Protein AF-0000000066154789 (afdb_homodimer)

pLDDT: mean 95.96, std 4.17, range [77.75, 98.94]

Solvent-accessible surface area (backbone atoms only — not comparable to full-atom values): 15748 Å² total; per-residue (Å²): 114,35,39,38,36,40,31,40,37,79,74,81,53,63,32,53,49,48,43,36,49,57,41,49,60,59,42,52,75,80,38,55,62,51,75,46,73,36,77,63,67,79,73,81,81,42,71,73,43,45,54,51,38,30,49,56,44,27,51,55,52,56,69,72,54,61,90,63,41,45,29,40,29,57,34,74,87,27,51,70,36,31,43,68,53,46,28,50,51,54,53,49,49,62,69,70,72,39,62,28,42,34,37,37,38,29,40,93,87,43,68,25,69,68,50,60,65,69,24,77,41,50,31,10,69,22,65,36,80,66,59,46,63,58,45,54,35,51,50,43,49,47,54,47,61,43,73,93,114,35,40,37,35,41,31,40,38,80,73,81,54,63,31,52,49,47,44,36,49,56,40,48,60,58,43,52,75,79,38,55,63,51,75,45,72,36,78,61,67,79,74,80,81,42,70,73,42,45,54,49,35,30,47,56,44,27,51,57,52,56,72,70,54,60,91,62,42,46,30,39,29,56,34,72,87,28,51,72,36,30,44,66,54,46,31,51,51,52,53,50,51,59,70,70,72,39,62,28,43,32,38,36,40,30,40,94,89,43,67,23,69,69,48,58,66,68,24,76,42,51,30,11,69,21,65,36,81,67,59,46,64,57,44,54,36,51,49,43,50,46,52,48,62,45,72,93

Organism: Caldanaerobacter subterraneus subsp. tengcongensis (strain DSM 15242 / JCM 11007 / NBRC 100824 / MB4) (NCBI:txid273068)

Radius of gyration: 19.95 Å; Cα contacts (8 Å, |Δi|>4): 530; chains: 2; bounding box: 52×53×38 Å

Foldseek 3Di:
DAEEEEAEDDQDDVVLVVLLCVLCVVVVVPHNYDYDYFYQDDQPPDPVSLLVRQVVSQVSSVVPDDPLEQEEEAFLPFAEDDLQRVLVVVVVRVVPPGPYYYYYQYAPSTHHPVSCVSHPGYYYPDNDDDHSSNVSSVVSVSCRVSHD/DAEEEEAEDDQDDVVLVVLLCVLCVVVVVPHNYDYHYFYQDDQPPDPVSLLVRQVVSQVSSVVPDDPLEQEEEAFLPFAEDDLQRVLVVVVVRVVPPGPYYYYYFYAPSTHHPVSCVSHPGYYYPDNDDDHSSNVSSVVSVSCRVSHD

Structure (mmCIF, N/CA/C/O backbone):
data_AF-0000000066154789-model_v1
#
loop_
_entity.id
_entity.type
_entity.pdbx_description
1 polymer 'Ribosomal RNA large subunit methyltransferase H 2'
#
loop_
_atom_site.group_PDB
_atom_site.id
_atom_site.type_symbol
_atom_site.label_atom_id
_atom_site.label_alt_id
_atom_site.label_comp_id
_atom_site.label_asym_id
_atom_site.label_entity_id
_atom_site.label_seq_id
_atom_site.pdbx_PDB_ins_code
_atom_site.Cartn_x
_atom_site.Cartn_y
_atom_site.Cartn_z
_atom_site.occupancy
_atom_site.B_iso_or_equiv
_atom_site.auth_seq_id
_atom_site.auth_comp_id
_atom_site.auth_asym_id
_atom_site.auth_atom_id
_atom_site.pdbx_PDB_model_num
ATOM 1 N N . MET A 1 1 ? -12.758 -22.438 -6.375 1 81.94 1 MET A N 1
ATOM 2 C CA . MET A 1 1 ? -11.641 -21.828 -7.094 1 81.94 1 MET A CA 1
ATOM 3 C C . MET A 1 1 ? -10.43 -21.672 -6.18 1 81.94 1 MET A C 1
ATOM 5 O O . MET A 1 1 ? -10.578 -21.359 -4.996 1 81.94 1 MET A O 1
ATOM 9 N N . LYS A 1 2 ? -9.203 -22.016 -6.699 1 94.5 2 LYS A N 1
ATOM 10 C CA . LYS A 1 2 ? -7.977 -21.922 -5.914 1 94.5 2 LYS A CA 1
ATOM 11 C C . LYS A 1 2 ? -7.227 -20.625 -6.207 1 94.5 2 LYS A C 1
ATOM 13 O O . LYS A 1 2 ? -7.172 -20.172 -7.355 1 94.5 2 LYS A O 1
ATOM 18 N N . ILE A 1 3 ? -6.668 -20.031 -5.133 1 97 3 ILE A N 1
ATOM 19 C CA . ILE A 1 3 ? -5.84 -18.844 -5.277 1 97 3 ILE A CA 1
ATOM 20 C C . ILE A 1 3 ? -4.402 -19.156 -4.871 1 97 3 ILE A C 1
ATOM 22 O O . ILE A 1 3 ? -4.16 -19.688 -3.783 1 97 3 ILE A O 1
ATOM 26 N N . GLN A 1 4 ? -3.52 -18.906 -5.73 1 98.44 4 GLN A N 1
ATOM 27 C CA . GLN A 1 4 ? -2.102 -19.094 -5.441 1 98.44 4 GLN A CA 1
ATOM 28 C C . GLN A 1 4 ? -1.337 -17.781 -5.613 1 98.44 4 GLN A C 1
ATOM 30 O O . GLN A 1 4 ? -1.531 -17.062 -6.598 1 98.44 4 GLN A O 1
ATOM 35 N N . ILE A 1 5 ? -0.526 -17.484 -4.613 1 98.81 5 ILE A N 1
ATOM 36 C CA . ILE A 1 5 ? 0.373 -16.344 -4.695 1 98.81 5 ILE A CA 1
ATOM 37 C C . ILE A 1 5 ? 1.818 -16.828 -4.785 1 98.81 5 ILE A C 1
ATOM 39 O O . ILE A 1 5 ? 2.336 -17.438 -3.84 1 98.81 5 ILE A O 1
ATOM 43 N N . ILE A 1 6 ? 2.393 -16.625 -5.91 1 98.94 6 ILE A N 1
ATOM 44 C CA . ILE A 1 6 ? 3.809 -16.906 -6.098 1 98.94 6 ILE A CA 1
ATOM 45 C C . ILE A 1 6 ? 4.629 -15.641 -5.875 1 98.94 6 ILE A C 1
ATOM 47 O O . ILE A 1 6 ? 4.516 -14.68 -6.637 1 98.94 6 ILE A O 1
ATOM 51 N N . ALA A 1 7 ? 5.477 -15.617 -4.871 1 98.88 7 ALA A N 1
ATOM 52 C CA . ALA A 1 7 ? 6.176 -14.398 -4.473 1 98.88 7 ALA A CA 1
ATOM 53 C C . ALA A 1 7 ? 7.668 -14.664 -4.281 1 98.88 7 ALA A C 1
ATOM 55 O O . ALA A 1 7 ? 8.055 -15.625 -3.613 1 98.88 7 ALA A O 1
ATOM 56 N N . VAL A 1 8 ? 8.477 -13.805 -4.832 1 98.69 8 VAL A N 1
ATOM 57 C CA . VAL A 1 8 ? 9.922 -13.953 -4.715 1 98.69 8 VAL A CA 1
ATOM 58 C C . VAL A 1 8 ? 10.391 -13.43 -3.357 1 98.69 8 VAL A C 1
ATOM 60 O O . VAL A 1 8 ? 10.062 -12.305 -2.973 1 98.69 8 VAL A O 1
ATOM 63 N N . GLY A 1 9 ? 11.141 -14.32 -2.65 1 97.62 9 GLY A N 1
ATOM 64 C CA . GLY A 1 9 ? 11.789 -13.906 -1.415 1 97.62 9 GLY A CA 1
ATOM 65 C C . GLY A 1 9 ? 11.008 -14.297 -0.173 1 97.62 9 GLY A C 1
ATOM 66 O O . GLY A 1 9 ? 9.805 -14.562 -0.245 1 97.62 9 GLY A O 1
ATOM 67 N N . THR A 1 10 ? 11.656 -14.297 0.942 1 96.62 10 THR A N 1
ATOM 68 C CA . THR A 1 10 ? 11.016 -14.523 2.232 1 96.62 10 THR A CA 1
ATOM 69 C C . THR A 1 10 ? 10.742 -13.203 2.947 1 96.62 10 THR A C 1
ATOM 71 O O . THR A 1 10 ? 11.398 -12.203 2.676 1 96.62 10 THR A O 1
ATOM 74 N N . ILE A 1 11 ? 9.773 -13.125 3.764 1 98 11 ILE A N 1
ATOM 75 C CA . ILE A 1 11 ? 9.43 -11.922 4.516 1 98 11 ILE A CA 1
ATOM 76 C C . ILE A 1 11 ? 10.406 -11.75 5.676 1 98 11 ILE A C 1
ATOM 78 O O . ILE A 1 11 ? 10.555 -12.641 6.512 1 98 11 ILE A O 1
ATOM 82 N N . LYS A 1 12 ? 11.031 -10.688 5.738 1 96.5 12 LYS A N 1
ATOM 83 C CA . LYS A 1 12 ? 12.07 -10.453 6.738 1 96.5 12 LYS A CA 1
ATOM 84 C C . LYS A 1 12 ? 11.5 -9.742 7.961 1 96.5 12 LYS A C 1
ATOM 86 O O . LYS A 1 12 ? 11.844 -10.078 9.102 1 96.5 12 LYS A O 1
ATOM 91 N N . GLU A 1 13 ? 10.617 -8.797 7.758 1 97.06 13 GLU A N 1
ATOM 92 C CA . GLU A 1 13 ? 10.109 -7.98 8.859 1 97.06 13 GLU A CA 1
ATOM 93 C C . GLU A 1 13 ? 8.914 -8.648 9.531 1 97.06 13 GLU A C 1
ATOM 95 O O . GLU A 1 13 ? 7.977 -9.078 8.852 1 97.06 13 GLU A O 1
ATOM 100 N N . ASN A 1 14 ? 8.906 -8.641 10.789 1 98 14 ASN A N 1
ATOM 101 C CA . ASN A 1 14 ? 7.863 -9.32 11.547 1 98 14 ASN A CA 1
ATOM 102 C C . ASN A 1 14 ? 6.5 -8.672 11.328 1 98 14 ASN A C 1
ATOM 104 O O . ASN A 1 14 ? 5.48 -9.359 11.289 1 98 14 ASN A O 1
ATOM 108 N N . TYR A 1 15 ? 6.48 -7.383 11.242 1 98.44 15 TYR A N 1
ATOM 109 C CA . TYR A 1 15 ? 5.184 -6.727 11.109 1 98.44 15 TYR A CA 1
ATOM 110 C C . TYR A 1 15 ? 4.508 -7.105 9.797 1 98.44 15 TYR A C 1
ATOM 112 O O . TYR A 1 15 ? 3.281 -7.203 9.734 1 98.44 15 TYR A O 1
ATOM 120 N N . ILE A 1 16 ? 5.336 -7.324 8.766 1 98.62 16 ILE A N 1
ATOM 121 C CA . ILE A 1 16 ? 4.766 -7.75 7.496 1 98.62 16 ILE A CA 1
ATOM 122 C C . ILE A 1 16 ? 4.273 -9.188 7.605 1 98.62 16 ILE A C 1
ATOM 124 O O . ILE A 1 16 ? 3.174 -9.516 7.148 1 98.62 16 ILE A O 1
ATOM 128 N N . LYS A 1 17 ? 5.09 -10.062 8.211 1 98.56 17 LYS A N 1
ATOM 129 C CA . LYS A 1 17 ? 4.684 -11.445 8.445 1 98.56 17 LYS A CA 1
ATOM 130 C C . LYS A 1 17 ? 3.348 -11.516 9.18 1 98.56 17 LYS A C 1
ATOM 132 O O . LYS A 1 17 ? 2.459 -12.273 8.789 1 98.56 17 LYS A O 1
ATOM 137 N N . ASP A 1 18 ? 3.248 -10.711 10.211 1 98.62 18 ASP A N 1
ATOM 138 C CA . ASP A 1 18 ? 2.035 -10.68 11.023 1 98.62 18 ASP A CA 1
ATOM 139 C C . ASP A 1 18 ? 0.838 -10.203 10.203 1 98.62 18 ASP A C 1
ATOM 141 O O . ASP A 1 18 ? -0.264 -10.742 10.336 1 98.62 18 ASP A O 1
ATOM 145 N N . GLY A 1 19 ? 1.035 -9.148 9.391 1 98.62 19 GLY A N 1
ATOM 146 C CA . GLY A 1 19 ? -0.033 -8.656 8.531 1 98.62 19 GLY A CA 1
ATOM 147 C C . GLY A 1 19 ? -0.482 -9.68 7.5 1 98.62 19 GLY A C 1
ATOM 148 O O . GLY A 1 19 ? -1.681 -9.844 7.262 1 98.62 19 GLY A O 1
ATOM 149 N N . ILE A 1 20 ? 0.491 -10.352 6.914 1 98.75 20 ILE A N 1
ATOM 150 C CA . ILE A 1 20 ? 0.197 -11.406 5.949 1 98.75 20 ILE A CA 1
ATOM 151 C C . ILE A 1 20 ? -0.614 -12.508 6.625 1 98.75 20 ILE A C 1
ATOM 153 O O . ILE A 1 20 ? -1.642 -12.938 6.102 1 98.75 20 ILE A O 1
ATOM 157 N N . LYS A 1 21 ? -0.149 -12.969 7.758 1 98.5 21 LYS A N 1
ATOM 158 C CA . LYS A 1 21 ? -0.851 -14 8.516 1 98.5 21 LYS A CA 1
ATOM 159 C C . LYS A 1 21 ? -2.275 -13.57 8.844 1 98.5 21 LYS A C 1
ATOM 161 O O . LYS A 1 21 ? -3.209 -14.367 8.766 1 98.5 21 LYS A O 1
ATOM 166 N N . PHE A 1 22 ? -2.463 -12.305 9.266 1 98.19 22 PHE A N 1
ATOM 167 C CA . PHE A 1 22 ? -3.756 -11.727 9.609 1 98.19 22 PHE A CA 1
ATOM 168 C C . PHE A 1 22 ? -4.758 -11.93 8.477 1 98.19 22 PHE A C 1
ATOM 170 O O . PHE A 1 22 ? -5.844 -12.477 8.695 1 98.19 22 PHE A O 1
ATOM 177 N N . TYR A 1 23 ? -4.43 -11.555 7.262 1 98.06 23 TYR A N 1
ATOM 178 C CA . TYR A 1 23 ? -5.352 -11.641 6.137 1 98.06 23 TYR A CA 1
ATOM 179 C C . TYR A 1 23 ? -5.449 -13.07 5.617 1 98.06 23 TYR A C 1
ATOM 181 O O . TYR A 1 23 ? -6.523 -13.516 5.203 1 98.06 23 TYR A O 1
ATOM 189 N N . LEU A 1 24 ? -4.297 -13.766 5.586 1 97.94 24 LEU A N 1
ATOM 190 C CA . LEU A 1 24 ? -4.293 -15.141 5.102 1 97.94 24 LEU A CA 1
ATOM 191 C C . LEU A 1 24 ? -5.219 -16.016 5.941 1 97.94 24 LEU A C 1
ATOM 193 O O . LEU A 1 24 ? -5.965 -16.828 5.398 1 97.94 24 LEU A O 1
ATOM 197 N N . ASP A 1 25 ? -5.191 -15.836 7.305 1 97.62 25 ASP A N 1
ATOM 198 C CA . ASP A 1 25 ? -6.047 -16.609 8.203 1 97.62 25 ASP A CA 1
ATOM 199 C C . ASP A 1 25 ? -7.523 -16.344 7.902 1 97.62 25 ASP A C 1
ATOM 201 O O . ASP A 1 25 ? -8.344 -17.266 7.977 1 97.62 25 ASP A O 1
ATOM 205 N N . LYS A 1 26 ? -7.887 -15.141 7.57 1 96.5 26 LYS A N 1
ATOM 206 C CA . LYS A 1 26 ? -9.266 -14.797 7.23 1 96.5 26 LYS A CA 1
ATOM 207 C C . LYS A 1 26 ? -9.656 -15.367 5.871 1 96.5 26 LYS A C 1
ATOM 209 O O . LYS A 1 26 ? -10.75 -15.914 5.715 1 96.5 26 LYS A O 1
ATOM 214 N N . LEU A 1 27 ? -8.766 -15.258 4.93 1 97.38 27 LEU A N 1
ATOM 215 C CA . LEU A 1 27 ? -9.039 -15.68 3.561 1 97.38 27 LEU A CA 1
ATOM 216 C C . LEU A 1 27 ? -9.148 -17.203 3.471 1 97.38 27 LEU A C 1
ATOM 218 O O . LEU A 1 27 ? 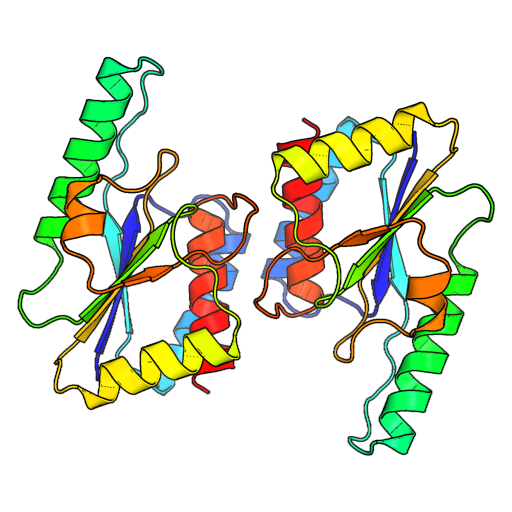-9.945 -17.719 2.688 1 97.38 27 LEU A O 1
ATOM 222 N N . LYS A 1 28 ? -8.367 -17.938 4.285 1 97.06 28 LYS A N 1
ATOM 223 C CA . LYS A 1 28 ? -8.344 -19.391 4.262 1 97.06 28 LYS A CA 1
ATOM 224 C C . LYS A 1 28 ? -9.672 -19.969 4.742 1 97.06 28 LYS A C 1
ATOM 226 O O . LYS A 1 28 ? -9.977 -21.141 4.484 1 97.06 28 LYS A O 1
ATOM 231 N N . LYS A 1 29 ? -10.469 -19.141 5.457 1 95.88 29 LYS A N 1
ATOM 232 C CA . LYS A 1 29 ? -11.789 -19.578 5.914 1 95.88 29 LYS A CA 1
ATOM 233 C C . LYS A 1 29 ? -12.781 -19.625 4.762 1 95.88 29 LYS A C 1
ATOM 235 O O . LYS A 1 29 ? -13.828 -20.281 4.855 1 95.88 29 LYS A O 1
ATOM 240 N N . ILE A 1 30 ? -12.492 -18.953 3.68 1 93.5 30 ILE A N 1
ATOM 241 C CA . ILE A 1 30 ? -13.461 -18.766 2.604 1 93.5 30 ILE A CA 1
ATOM 242 C C . ILE A 1 30 ? -12.914 -19.359 1.308 1 93.5 30 ILE A C 1
ATOM 244 O O . ILE A 1 30 ? -13.648 -19.984 0.546 1 93.5 30 ILE A O 1
ATOM 248 N N . TYR A 1 31 ? -11.578 -19.188 1.149 1 93.31 31 TYR A N 1
ATOM 249 C CA . TYR A 1 31 ? -10.977 -19.594 -0.114 1 93.31 31 TYR A CA 1
ATOM 250 C C . TYR A 1 31 ? -9.883 -20.625 0.112 1 93.31 31 TYR A C 1
ATOM 252 O O . TYR A 1 31 ? -9.281 -20.688 1.19 1 93.31 31 TYR A O 1
ATOM 260 N N . ASP A 1 32 ? -9.711 -21.5 -0.932 1 96.69 32 ASP A N 1
ATOM 261 C CA . ASP A 1 32 ? -8.484 -22.281 -1.024 1 96.69 32 ASP A CA 1
ATOM 262 C C . ASP A 1 32 ? -7.324 -21.422 -1.523 1 96.69 32 ASP A C 1
ATOM 264 O O . ASP A 1 32 ? -7.199 -21.188 -2.725 1 96.69 32 ASP A O 1
ATOM 268 N N . ILE A 1 33 ? -6.48 -20.922 -0.517 1 97.69 33 ILE A N 1
ATOM 269 C CA . ILE A 1 33 ? -5.445 -19.953 -0.873 1 97.69 33 ILE A CA 1
ATOM 270 C C . ILE A 1 33 ? -4.105 -20.391 -0.287 1 97.69 33 ILE A C 1
ATOM 272 O O . ILE A 1 33 ? -4.043 -20.859 0.853 1 97.69 33 ILE A O 1
ATOM 276 N N . GLU A 1 34 ? -3.037 -20.234 -1.057 1 98 34 GLU A N 1
ATOM 277 C CA . GLU A 1 34 ? -1.693 -20.562 -0.593 1 98 34 GLU A CA 1
ATOM 278 C C . GLU A 1 34 ? -0.667 -19.562 -1.121 1 98 34 GLU A C 1
ATOM 280 O O . GLU A 1 34 ? -0.876 -18.953 -2.166 1 98 34 GLU A O 1
ATOM 285 N N . ILE A 1 35 ? 0.396 -19.453 -0.389 1 98.62 35 ILE A N 1
ATOM 286 C CA . ILE A 1 35 ? 1.544 -18.656 -0.817 1 98.62 35 ILE A CA 1
ATOM 287 C C . ILE A 1 35 ? 2.729 -19.578 -1.1 1 98.62 35 ILE A C 1
ATOM 289 O O . ILE A 1 35 ? 3.084 -20.422 -0.267 1 98.62 35 ILE A O 1
ATOM 293 N N . VAL A 1 36 ? 3.256 -19.453 -2.258 1 98.56 36 VAL A N 1
ATOM 294 C CA . VAL A 1 36 ? 4.469 -20.172 -2.646 1 98.56 36 VAL A CA 1
ATOM 295 C C . VAL A 1 36 ? 5.641 -19.188 -2.723 1 98.56 36 VAL A C 1
ATOM 297 O O . VAL A 1 36 ? 5.656 -18.297 -3.566 1 98.56 36 VAL A O 1
ATOM 300 N N . GLU A 1 37 ? 6.613 -19.406 -1.907 1 98.56 37 GLU A N 1
ATOM 301 C CA . GLU A 1 37 ? 7.789 -18.531 -1.896 1 98.56 37 GLU A CA 1
ATOM 302 C C . GLU A 1 37 ? 8.859 -19.031 -2.855 1 98.56 37 GLU A C 1
ATOM 304 O O . GLU A 1 37 ? 9.156 -20.234 -2.887 1 98.56 37 GLU A O 1
ATOM 309 N N . ILE A 1 38 ? 9.391 -18.125 -3.627 1 98.5 38 ILE A N 1
ATOM 310 C CA . ILE A 1 38 ? 10.484 -18.375 -4.559 1 98.5 38 ILE A CA 1
ATOM 311 C C . ILE A 1 38 ? 11.789 -17.859 -3.973 1 98.5 38 ILE A C 1
ATOM 313 O O . ILE A 1 38 ? 11.844 -16.734 -3.451 1 98.5 38 ILE A O 1
ATOM 317 N N . LYS A 1 39 ? 12.812 -18.656 -4.055 1 97.62 39 LYS A N 1
ATOM 318 C CA . LYS A 1 39 ? 14.125 -18.219 -3.576 1 97.62 39 LYS A CA 1
ATOM 319 C C . LYS A 1 39 ? 14.586 -16.969 -4.309 1 97.62 39 LYS A C 1
ATOM 321 O O . LYS A 1 39 ? 14.602 -16.922 -5.539 1 97.62 39 LYS A O 1
ATOM 326 N N . GLU A 1 40 ? 14.883 -16 -3.574 1 97.19 40 GLU A N 1
ATOM 327 C CA . GLU A 1 40 ? 15.414 -14.766 -4.141 1 97.19 40 GLU A CA 1
ATOM 328 C C . GLU A 1 40 ? 16.906 -14.891 -4.461 1 97.19 40 GLU A C 1
ATOM 330 O O . GLU A 1 40 ? 17.656 -15.484 -3.688 1 97.19 40 GLU A O 1
ATOM 335 N N . GLU A 1 41 ? 17.281 -14.336 -5.555 1 95.69 41 GLU A N 1
ATOM 336 C CA . GLU A 1 41 ? 18.688 -14.312 -5.941 1 95.69 41 GLU A CA 1
ATOM 337 C C . GLU A 1 41 ? 19.375 -13.039 -5.453 1 95.69 41 GLU A C 1
ATOM 339 O O . GLU A 1 41 ? 18.75 -11.977 -5.387 1 95.69 41 GLU A O 1
ATOM 344 N N . GLU A 1 42 ? 20.594 -13.203 -5.082 1 90.69 42 GLU A N 1
ATOM 345 C CA . GLU A 1 42 ? 21.359 -12.016 -4.707 1 90.69 42 GLU A CA 1
ATOM 346 C C . GLU A 1 42 ? 21.656 -11.141 -5.922 1 90.69 42 GLU A C 1
ATOM 348 O O . GLU A 1 42 ? 21.953 -11.648 -7.004 1 90.69 42 GLU A O 1
ATOM 353 N N . ASP A 1 43 ? 21.438 -9.836 -5.645 1 85.06 43 ASP A N 1
ATOM 354 C CA . ASP A 1 43 ? 21.766 -8.883 -6.703 1 85.06 43 ASP A CA 1
ATOM 355 C C . ASP A 1 43 ? 23.188 -8.367 -6.562 1 85.06 43 ASP A C 1
ATOM 357 O O . ASP A 1 43 ? 23.484 -7.559 -5.68 1 85.06 43 ASP A O 1
ATOM 361 N N . PRO A 1 44 ? 24.062 -8.766 -7.426 1 84 44 PRO A N 1
ATOM 362 C CA . PRO A 1 44 ? 25.438 -8.273 -7.348 1 84 44 PRO A CA 1
ATOM 363 C C . PRO A 1 44 ? 25.562 -6.816 -7.77 1 84 44 PRO A C 1
ATOM 365 O O . PRO A 1 44 ? 26.609 -6.195 -7.551 1 84 44 PRO A O 1
ATOM 368 N N . GLY A 1 45 ? 24.609 -6.203 -8.32 1 83.12 45 GLY A N 1
ATOM 369 C CA . GLY A 1 45 ? 24.609 -4.77 -8.562 1 83.12 45 GLY A CA 1
ATOM 370 C C . GLY A 1 45 ? 25.031 -4.406 -9.977 1 83.12 45 GLY A C 1
ATOM 371 O O . GLY A 1 45 ? 25.203 -3.229 -10.297 1 83.12 45 GLY A O 1
ATOM 372 N N . THR A 1 46 ? 25.391 -5.395 -10.875 1 85.38 46 THR A N 1
ATOM 373 C CA . THR A 1 46 ? 25.719 -5.129 -12.273 1 85.38 46 THR A CA 1
ATOM 374 C C . THR A 1 46 ? 24.531 -5.449 -13.18 1 85.38 46 THR A C 1
ATOM 376 O O . THR A 1 46 ? 23.688 -6.281 -12.844 1 85.38 46 THR A O 1
ATOM 379 N N . PRO A 1 47 ? 24.5 -4.676 -14.305 1 84.19 47 PRO A N 1
ATOM 380 C CA . PRO A 1 47 ? 23.391 -4.961 -15.227 1 84.19 47 PRO A CA 1
ATOM 381 C C . PRO A 1 47 ? 23.312 -6.434 -15.625 1 84.19 47 PRO A C 1
ATOM 383 O O . PRO A 1 47 ? 22.234 -7.012 -15.664 1 84.19 47 PRO A O 1
ATOM 386 N N . ALA A 1 48 ? 24.484 -6.98 -16.094 1 84.19 48 ALA A N 1
ATOM 387 C CA . ALA A 1 48 ? 24.5 -8.391 -16.469 1 84.19 48 ALA A CA 1
ATOM 388 C C . ALA A 1 48 ? 24.031 -9.266 -15.305 1 84.19 48 ALA A C 1
ATOM 390 O O . ALA A 1 48 ? 23.297 -10.242 -15.516 1 84.19 48 ALA A O 1
ATOM 391 N N . SER A 1 49 ? 24.328 -8.898 -14.234 1 89.5 49 SER A N 1
ATOM 392 C CA . SER A 1 49 ? 23.922 -9.656 -13.055 1 89.5 49 SER A CA 1
ATOM 393 C C . SER A 1 49 ? 22.438 -9.492 -12.773 1 89.5 49 SER A C 1
ATOM 395 O O . SER A 1 49 ? 21.766 -10.445 -12.375 1 89.5 49 SER A O 1
ATOM 397 N N . ARG A 1 50 ? 21.938 -8.328 -13.148 1 92.19 50 ARG A N 1
ATOM 398 C CA . ARG A 1 50 ? 20.516 -8.062 -12.938 1 92.19 50 ARG A CA 1
ATOM 399 C C . ARG A 1 50 ? 19.656 -8.938 -13.836 1 92.19 50 ARG A C 1
ATOM 401 O O . ARG A 1 50 ? 18.672 -9.516 -13.391 1 92.19 50 ARG A O 1
ATOM 408 N N . GLU A 1 51 ? 20.016 -8.961 -15.109 1 93.69 51 GLU A N 1
ATOM 409 C CA . GLU A 1 51 ? 19.266 -9.789 -16.062 1 93.69 51 GLU A CA 1
ATOM 410 C C . GLU A 1 51 ? 19.281 -11.258 -15.641 1 93.69 51 GLU A C 1
ATOM 412 O O . GLU A 1 51 ? 18.266 -11.945 -15.758 1 93.69 51 GLU A O 1
ATOM 417 N N . LYS A 1 52 ? 20.438 -11.719 -15.25 1 95.62 52 LYS A N 1
ATOM 418 C CA . LYS A 1 52 ? 20.562 -13.109 -14.812 1 95.62 52 LYS A CA 1
ATOM 419 C C . LYS A 1 52 ? 19.688 -13.383 -13.586 1 95.62 52 LYS A C 1
ATOM 421 O O . LYS A 1 52 ? 19.078 -14.445 -13.477 1 95.62 52 LYS A O 1
ATOM 426 N N . VAL A 1 53 ? 19.641 -12.461 -12.656 1 96.81 53 VAL A N 1
ATOM 427 C CA . VAL A 1 53 ? 18.797 -12.57 -11.461 1 96.81 53 VAL A CA 1
ATOM 428 C C . VAL A 1 53 ? 17.328 -12.688 -11.859 1 96.81 53 VAL A C 1
ATOM 430 O O . VAL A 1 53 ? 16.625 -13.586 -11.406 1 96.81 53 VAL A O 1
ATOM 433 N N . LEU A 1 54 ? 16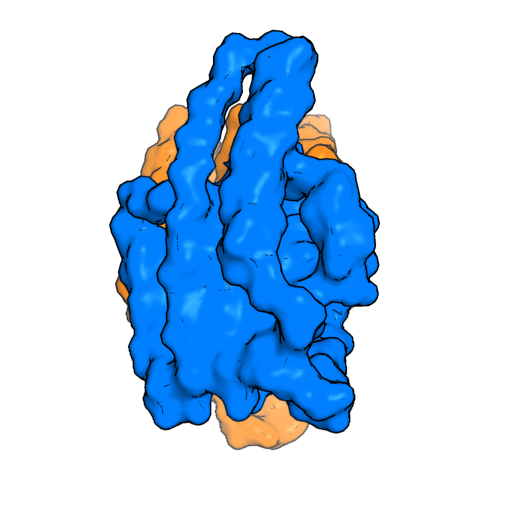.922 -11.812 -12.797 1 97.19 54 LEU A N 1
ATOM 434 C CA . LEU A 1 54 ? 15.547 -11.805 -13.273 1 97.19 54 LEU A CA 1
ATOM 435 C C . LEU A 1 54 ? 15.203 -13.125 -13.961 1 97.19 54 LEU A C 1
ATOM 437 O O . LEU A 1 54 ? 14.133 -13.695 -13.719 1 97.19 54 LEU A O 1
ATOM 441 N N . GLU A 1 55 ? 16.125 -13.547 -14.758 1 97.81 55 GLU A N 1
ATOM 442 C CA . GLU A 1 55 ? 15.922 -14.789 -15.492 1 97.81 55 GLU A CA 1
ATOM 443 C C . GLU A 1 55 ? 15.797 -15.977 -14.539 1 97.81 55 GLU A C 1
ATOM 445 O O . GLU A 1 55 ? 14.875 -16.781 -14.656 1 97.81 55 GLU A O 1
ATOM 450 N N . THR A 1 56 ? 16.703 -16.062 -13.578 1 98.12 56 THR A N 1
ATOM 451 C CA . THR A 1 56 ? 16.719 -17.188 -12.641 1 98.12 56 THR A CA 1
ATOM 452 C C . THR A 1 56 ? 15.453 -17.203 -11.797 1 98.12 56 THR A C 1
ATOM 454 O O . THR A 1 56 ? 14.805 -18.25 -11.68 1 98.12 56 THR A O 1
ATOM 457 N N . GLU A 1 57 ? 15.055 -16.094 -11.234 1 98.5 57 GLU A N 1
ATOM 458 C CA . GLU A 1 57 ? 13.828 -16 -10.453 1 98.5 57 GLU A CA 1
ATOM 459 C C . GLU A 1 57 ? 12.602 -16.266 -11.32 1 98.5 57 GLU A C 1
ATOM 461 O O . GLU A 1 57 ? 11.664 -16.938 -10.898 1 98.5 57 GLU A O 1
ATOM 466 N N . GLY A 1 58 ? 12.664 -15.695 -12.562 1 98.62 58 GLY A N 1
ATOM 467 C CA . GLY A 1 58 ? 11.555 -15.867 -13.484 1 98.62 58 GLY A CA 1
ATOM 468 C C . GLY A 1 58 ? 11.32 -17.312 -13.867 1 98.62 58 GLY A C 1
ATOM 469 O O . GLY A 1 58 ? 10.172 -17.766 -13.961 1 98.62 58 GLY A O 1
ATOM 470 N N . GLU A 1 59 ? 12.391 -18.047 -14.062 1 98.75 59 GLU A N 1
ATOM 471 C CA . GLU A 1 59 ? 12.281 -19.469 -14.375 1 98.75 59 GLU A CA 1
ATOM 472 C C . GLU A 1 59 ? 11.648 -20.234 -13.219 1 98.75 59 GLU A C 1
ATOM 474 O O . GLU A 1 59 ? 10.812 -21.109 -13.438 1 98.75 59 GLU A O 1
ATOM 479 N N . ARG A 1 60 ? 12.055 -19.906 -12.016 1 98.69 60 ARG A N 1
ATOM 480 C CA . ARG A 1 60 ? 11.469 -20.547 -10.844 1 98.69 60 ARG A CA 1
ATOM 481 C C . ARG A 1 60 ? 9.977 -20.266 -10.75 1 98.69 60 ARG A C 1
ATOM 483 O O . ARG A 1 60 ? 9.188 -21.141 -10.398 1 98.69 60 ARG A O 1
ATOM 490 N N . ILE A 1 61 ? 9.594 -18.984 -11.055 1 98.81 61 ILE A N 1
ATOM 491 C CA . ILE A 1 61 ? 8.195 -18.594 -11.039 1 98.81 61 ILE A CA 1
ATOM 492 C C . ILE A 1 61 ? 7.41 -19.406 -12.062 1 98.81 61 ILE A C 1
ATOM 494 O O . ILE A 1 61 ? 6.387 -20.016 -11.734 1 98.81 61 ILE A O 1
ATOM 498 N N . LEU A 1 62 ? 7.926 -19.422 -13.336 1 98.75 62 LEU A N 1
ATOM 499 C CA . LEU A 1 62 ? 7.238 -20.109 -14.422 1 98.75 62 LEU A CA 1
ATOM 500 C C . LEU A 1 62 ? 7.062 -21.594 -14.102 1 98.75 62 LEU A C 1
ATOM 502 O O . LEU A 1 62 ? 6.031 -22.172 -14.438 1 98.75 62 LEU A O 1
ATOM 506 N N . TYR A 1 63 ? 8.047 -22.141 -13.422 1 98.56 63 TYR A N 1
ATOM 507 C CA . TYR A 1 63 ? 8.008 -23.547 -13.055 1 98.56 63 TYR A CA 1
ATOM 508 C C . TYR A 1 63 ? 6.852 -23.828 -12.102 1 98.56 63 TYR A C 1
ATOM 510 O O . TYR A 1 63 ? 6.312 -24.938 -12.086 1 98.56 63 TYR A O 1
ATOM 518 N N . LYS A 1 64 ? 6.402 -22.859 -11.328 1 98.56 64 LYS A N 1
ATOM 519 C CA . LYS A 1 64 ? 5.371 -23.062 -10.312 1 9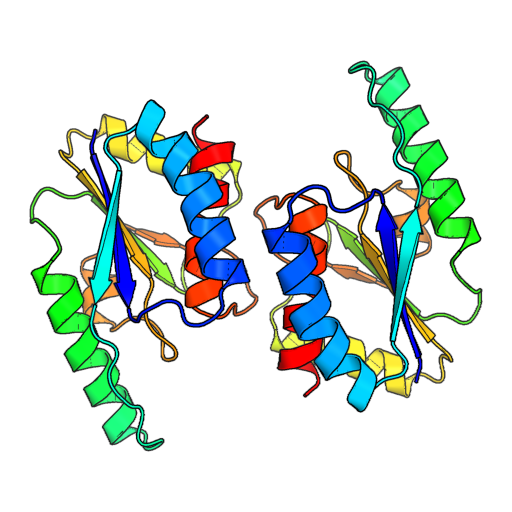8.56 64 LYS A CA 1
ATOM 520 C C . LYS A 1 64 ? 3.982 -22.781 -10.883 1 98.56 64 LYS A C 1
ATOM 522 O O . LYS A 1 64 ? 2.975 -23.047 -10.227 1 98.56 64 LYS A O 1
ATOM 527 N N . ILE A 1 65 ? 3.891 -22.234 -12.094 1 98 65 ILE A N 1
ATOM 528 C CA . ILE A 1 65 ? 2.607 -21.875 -12.68 1 98 65 ILE A CA 1
ATOM 529 C C . ILE A 1 65 ? 2.043 -23.062 -13.461 1 98 65 ILE A C 1
ATOM 531 O O . ILE A 1 65 ? 2.645 -23.516 -14.438 1 98 65 ILE A O 1
ATOM 535 N N . ASP A 1 66 ? 0.884 -23.484 -13.078 1 95.44 66 ASP A N 1
ATOM 536 C CA . ASP A 1 66 ? 0.188 -24.531 -13.812 1 95.44 66 ASP A CA 1
ATOM 537 C C . ASP A 1 66 ? -0.337 -24.016 -15.148 1 95.44 66 ASP A C 1
ATOM 539 O O . ASP A 1 66 ? -0.788 -22.875 -15.242 1 95.44 66 ASP A O 1
ATOM 543 N N . ARG A 1 67 ? -0.441 -24.828 -16.203 1 91.62 67 ARG A N 1
ATOM 544 C CA . ARG A 1 67 ? -0.86 -24.453 -17.547 1 91.62 67 ARG A CA 1
ATOM 545 C C . ARG A 1 67 ? -2.312 -23.984 -17.562 1 91.62 67 ARG A C 1
ATOM 547 O O . ARG A 1 67 ? -2.686 -23.125 -18.359 1 91.62 67 ARG A O 1
ATOM 554 N N . GLU A 1 68 ? -3.102 -24.469 -16.688 1 92.62 68 GLU A N 1
ATOM 555 C CA . GLU A 1 68 ? -4.531 -24.188 -16.703 1 92.62 68 GLU A CA 1
ATOM 556 C C . GLU A 1 68 ? -4.883 -23.062 -15.75 1 92.62 68 GLU A C 1
ATOM 558 O O . GLU A 1 68 ? -6.043 -22.906 -15.352 1 92.62 68 GLU A O 1
ATOM 563 N N . SER A 1 69 ? -3.9 -22.25 -15.406 1 96.5 69 SER A N 1
ATOM 564 C CA . SER A 1 69 ? -4.129 -21.172 -14.453 1 96.5 69 SER A CA 1
ATOM 565 C C . SER A 1 69 ? -4.348 -19.844 -15.156 1 96.5 69 SER A C 1
ATOM 567 O O . SER A 1 69 ? -3.787 -19.609 -16.234 1 96.5 69 SER A O 1
ATOM 569 N N . PHE A 1 70 ? -5.23 -19.047 -14.617 1 97.75 70 PHE A N 1
ATOM 570 C CA . PHE A 1 70 ? -5.266 -17.625 -14.969 1 97.75 70 PHE A CA 1
ATOM 571 C C . PHE A 1 70 ? -4.227 -16.844 -14.164 1 97.75 70 PHE A C 1
ATOM 573 O O . PHE A 1 70 ? -4.277 -16.812 -12.938 1 97.75 70 PHE A O 1
ATOM 580 N N . VAL A 1 71 ? -3.287 -16.188 -14.82 1 98.56 71 VAL A N 1
ATOM 581 C CA . VAL A 1 71 ? -2.131 -15.617 -14.141 1 98.56 71 VAL A CA 1
ATOM 582 C C . VAL A 1 71 ? -2.219 -14.094 -14.172 1 98.56 71 VAL A C 1
ATOM 584 O O . VAL A 1 71 ? -2.373 -13.5 -15.242 1 98.56 71 VAL A O 1
ATOM 587 N N . ILE A 1 72 ? -2.178 -13.477 -13.039 1 98.69 72 ILE A N 1
ATOM 588 C CA . ILE A 1 72 ? -2.117 -12.031 -12.859 1 98.69 72 ILE A CA 1
ATOM 589 C C . ILE A 1 72 ? -0.754 -11.641 -12.297 1 98.69 72 ILE A C 1
ATOM 591 O O . ILE A 1 72 ? -0.447 -11.922 -11.141 1 98.69 72 ILE A O 1
ATOM 595 N N . ALA A 1 73 ? 0.047 -10.992 -13.07 1 98.88 73 ALA A N 1
ATOM 596 C CA . ALA A 1 73 ? 1.347 -10.508 -12.609 1 98.88 73 ALA A CA 1
ATOM 597 C C . ALA A 1 73 ? 1.252 -9.078 -12.094 1 98.88 73 ALA A C 1
ATOM 599 O O . ALA A 1 73 ? 0.645 -8.219 -12.742 1 98.88 73 ALA A O 1
ATOM 600 N N . LEU A 1 74 ? 1.819 -8.852 -10.953 1 98.75 74 LEU A N 1
ATOM 601 C CA . LEU A 1 74 ? 1.896 -7.5 -10.414 1 98.75 74 LEU A CA 1
ATOM 602 C C . LEU A 1 74 ? 3.18 -6.809 -10.859 1 98.75 74 LEU A C 1
ATOM 604 O O . LEU A 1 74 ? 4.266 -7.125 -10.359 1 98.75 74 LEU A O 1
ATOM 608 N N . ALA A 1 75 ? 3.086 -5.898 -11.758 1 97.75 75 ALA A N 1
ATOM 609 C CA . ALA A 1 75 ? 4.215 -5.18 -12.344 1 97.75 75 ALA A CA 1
ATOM 610 C C . ALA A 1 75 ? 3.959 -3.676 -12.359 1 97.75 75 ALA A C 1
ATOM 612 O O . ALA A 1 75 ? 2.859 -3.23 -12.703 1 97.75 75 ALA A O 1
ATOM 613 N N . ILE A 1 76 ? 4.961 -2.957 -12.039 1 95.44 76 ILE A N 1
ATOM 614 C CA . ILE A 1 76 ? 4.816 -1.509 -11.93 1 95.44 76 ILE A CA 1
ATOM 615 C C . ILE A 1 76 ? 4.332 -0.936 -13.258 1 95.44 76 ILE A C 1
ATOM 617 O O . ILE A 1 76 ? 3.59 0.049 -13.289 1 95.44 76 ILE A O 1
ATOM 621 N N . GLU A 1 77 ? 4.742 -1.551 -14.367 1 95.88 77 GLU A N 1
ATOM 622 C CA . GLU A 1 77 ? 4.391 -1.047 -15.695 1 95.88 77 GLU A CA 1
ATOM 623 C C . GLU A 1 77 ? 3.049 -1.604 -16.156 1 95.88 77 GLU A C 1
ATOM 625 O O . GLU A 1 77 ? 2.598 -1.311 -17.266 1 95.88 77 GLU A O 1
ATOM 630 N N . GLY A 1 78 ? 2.389 -2.447 -15.344 1 98 78 GLY A N 1
ATOM 631 C CA . GLY A 1 78 ? 1.092 -3.006 -15.688 1 98 78 GLY A CA 1
ATOM 632 C C . GLY A 1 78 ? -0.026 -1.981 -15.664 1 98 78 GLY A C 1
ATOM 633 O O . GLY A 1 78 ? 0.201 -0.815 -15.336 1 98 78 GLY A O 1
ATOM 634 N N . LYS A 1 79 ? -1.193 -2.412 -16.031 1 98 79 LYS A N 1
ATOM 635 C CA . LYS A 1 79 ? -2.367 -1.545 -15.992 1 98 79 LYS A CA 1
ATOM 636 C C . LYS A 1 79 ? -2.746 -1.208 -14.555 1 98 79 LYS A C 1
ATOM 638 O O . LYS A 1 79 ? -2.941 -2.105 -13.734 1 98 79 LYS A O 1
ATOM 643 N N . GLU A 1 80 ? -2.828 -0 -14.242 1 98 80 GLU A N 1
ATOM 644 C CA . GLU A 1 80 ? -3.33 0.389 -12.93 1 98 80 GLU A CA 1
ATOM 645 C C . GLU A 1 80 ? -4.812 0.062 -12.789 1 98 80 GLU A C 1
ATOM 647 O O . GLU A 1 80 ? -5.598 0.297 -13.711 1 98 80 GLU A O 1
ATOM 652 N N . VAL A 1 81 ? -5.156 -0.424 -11.664 1 97.56 81 VAL A N 1
ATOM 653 C CA . VAL A 1 81 ? -6.547 -0.813 -11.461 1 97.56 81 VAL A CA 1
ATOM 654 C C . VAL A 1 81 ? -7.055 -0.242 -10.133 1 97.56 81 VAL A C 1
ATOM 656 O O . VAL A 1 81 ? -6.285 -0.098 -9.18 1 97.56 81 VAL A O 1
ATOM 659 N N . SER A 1 82 ? -8.297 0.107 -10.102 1 97.31 82 SER A N 1
ATOM 660 C CA . SER A 1 82 ? -8.969 0.405 -8.836 1 97.31 82 SER A CA 1
ATOM 661 C C . SER A 1 82 ? -9.32 -0.872 -8.086 1 97.31 82 SER A C 1
ATOM 663 O O . SER A 1 82 ? -9.234 -1.971 -8.641 1 97.31 82 SER A O 1
ATOM 665 N N . THR A 1 83 ? -9.695 -0.699 -6.852 1 97.25 83 THR A N 1
ATOM 666 C CA . THR A 1 83 ? -10.148 -1.851 -6.082 1 97.25 83 THR A CA 1
ATOM 667 C C . THR A 1 83 ? -11.328 -2.535 -6.77 1 97.25 83 THR A C 1
ATOM 669 O O . THR A 1 83 ? -11.398 -3.764 -6.816 1 97.25 83 THR A O 1
ATOM 672 N N . GLU A 1 84 ? -12.25 -1.764 -7.344 1 96.62 84 GLU A N 1
ATOM 673 C CA . GLU A 1 84 ? -13.414 -2.316 -8.039 1 96.62 84 GLU A CA 1
ATOM 674 C C . GLU A 1 84 ? -12.992 -3.066 -9.297 1 96.62 84 GLU A C 1
ATOM 676 O O . GLU A 1 84 ? -13.516 -4.145 -9.586 1 96.62 84 GLU A O 1
ATOM 681 N N . GLU A 1 85 ? -12.109 -2.469 -10.039 1 97.44 85 GLU A N 1
ATOM 682 C CA . GLU A 1 85 ? -11.609 -3.121 -11.25 1 97.44 85 GLU A CA 1
ATOM 683 C C . GLU A 1 85 ? -10.859 -4.402 -10.906 1 97.44 85 GLU A C 1
ATOM 685 O O . GLU A 1 85 ? -10.977 -5.406 -11.617 1 97.44 85 GLU A O 1
ATOM 690 N N . PHE A 1 86 ? -10.102 -4.383 -9.875 1 98.12 86 PHE A N 1
ATOM 691 C CA . PHE A 1 86 ? -9.398 -5.559 -9.383 1 98.12 86 PHE A CA 1
ATOM 692 C C . PHE A 1 86 ? -10.375 -6.672 -9.023 1 98.12 86 PHE A C 1
ATOM 694 O O . PHE A 1 86 ? -10.203 -7.816 -9.438 1 98.12 86 PHE A O 1
ATOM 701 N N . ALA A 1 87 ? -11.375 -6.305 -8.289 1 96.81 87 ALA A N 1
ATOM 702 C CA . ALA A 1 87 ? -12.398 -7.266 -7.895 1 96.81 87 ALA A CA 1
ATOM 703 C C . ALA A 1 87 ? -13.055 -7.898 -9.117 1 96.81 87 ALA A C 1
ATOM 705 O O . ALA A 1 87 ? -13.227 -9.117 -9.18 1 96.81 87 ALA A O 1
ATOM 706 N N . SER A 1 88 ? -13.438 -7.055 -10.055 1 96.62 88 SER A N 1
ATOM 707 C CA . SER A 1 88 ? -14.078 -7.523 -11.281 1 96.62 88 SER A CA 1
ATOM 708 C C . SER A 1 88 ? -13.156 -8.469 -12.055 1 96.62 88 SER A C 1
ATOM 710 O O . SER A 1 88 ? -13.609 -9.484 -12.586 1 96.62 88 SER A O 1
ATOM 712 N N . LEU A 1 89 ? -11.875 -8.102 -12.07 1 96.19 89 LEU A N 1
ATOM 713 C CA . LEU A 1 89 ? -10.883 -8.922 -12.766 1 96.19 89 LEU A CA 1
ATOM 714 C C . LEU A 1 89 ? -10.797 -10.305 -12.141 1 96.19 89 LEU A C 1
ATOM 716 O O . LEU A 1 89 ? -10.828 -11.312 -12.852 1 96.19 89 LEU A O 1
ATOM 720 N N . VAL A 1 90 ? -10.727 -10.398 -10.859 1 94.62 90 VAL A N 1
ATOM 721 C CA . VAL A 1 90 ? -10.594 -11.664 -10.148 1 94.62 90 VAL A CA 1
ATOM 722 C C . VAL A 1 90 ? -11.867 -12.492 -10.32 1 94.62 90 VAL A C 1
ATOM 724 O O . VAL A 1 90 ? -11.812 -13.695 -10.594 1 94.62 90 VAL A O 1
ATOM 727 N N . LYS A 1 91 ? -13.008 -11.836 -10.203 1 93.31 91 LYS A N 1
ATOM 728 C CA . LYS A 1 91 ? -14.281 -12.539 -10.367 1 93.31 91 LYS A CA 1
ATOM 729 C C . LYS A 1 91 ? -14.422 -13.086 -11.789 1 93.31 91 LYS A C 1
ATOM 731 O O . LYS A 1 91 ? -14.906 -14.203 -11.977 1 93.31 91 LYS A O 1
ATOM 736 N N . LYS A 1 92 ? -14.023 -12.281 -12.711 1 93.62 92 LYS A N 1
ATOM 737 C CA . LYS A 1 92 ? -14.055 -12.734 -14.094 1 93.62 92 LYS A CA 1
ATOM 738 C C . LYS A 1 92 ? -13.164 -13.953 -14.297 1 93.62 92 LYS A C 1
ATOM 740 O O . LYS A 1 92 ? -13.547 -14.906 -14.984 1 93.62 92 LYS A O 1
ATOM 745 N N . ALA A 1 93 ? -12 -13.898 -13.688 1 92.31 93 ALA A N 1
ATOM 746 C CA . ALA A 1 93 ? -11.07 -15.023 -13.781 1 92.31 93 ALA A CA 1
ATOM 747 C C . ALA A 1 93 ? -11.695 -16.297 -13.211 1 92.31 93 ALA A C 1
ATOM 749 O O . ALA A 1 93 ? -11.539 -17.375 -13.773 1 92.31 93 ALA A O 1
ATOM 750 N N . PHE A 1 94 ? -12.438 -16.156 -12.125 1 89.88 94 PHE A N 1
ATOM 751 C CA . PHE A 1 94 ? -13.117 -17.281 -11.5 1 89.88 94 PHE A CA 1
ATOM 752 C C . PHE A 1 94 ? -14.18 -17.859 -12.422 1 89.88 94 PHE A C 1
ATOM 754 O O . PHE A 1 94 ? -14.391 -19.078 -12.461 1 89.88 94 PHE A O 1
ATOM 761 N N . GLY A 1 95 ? -14.781 -17.047 -13.273 1 89.69 95 GLY A N 1
ATOM 762 C CA . GLY A 1 95 ? -15.891 -17.469 -14.125 1 89.69 95 GLY A CA 1
ATOM 763 C C . GLY A 1 95 ? -15.438 -18.047 -15.445 1 89.69 95 GLY A C 1
ATOM 764 O O . GLY A 1 95 ? -16.234 -18.609 -16.188 1 89.69 95 GLY A O 1
ATOM 765 N N . MET A 1 96 ? -14.195 -17.906 -15.75 1 91.94 96 MET A N 1
ATOM 766 C CA . MET A 1 96 ? -13.688 -18.281 -17.078 1 91.94 96 MET A CA 1
ATOM 767 C C . MET A 1 96 ? -13.391 -19.781 -17.141 1 91.94 96 MET A C 1
ATOM 769 O O . MET A 1 96 ? -12.969 -20.281 -18.188 1 91.94 96 MET A O 1
ATOM 773 N N . GLY A 1 97 ? -13.555 -20.594 -16.094 1 88.25 97 GLY A N 1
ATOM 774 C CA . GLY A 1 97 ? -13.367 -22.031 -16.125 1 88.25 97 GLY A CA 1
ATOM 775 C C . GLY A 1 97 ? -11.977 -22.469 -15.695 1 88.25 97 GLY A C 1
ATOM 776 O O . GLY A 1 97 ? -11.648 -23.656 -15.734 1 88.25 97 GLY A O 1
ATOM 777 N N . TYR A 1 98 ? -11.148 -21.547 -15.312 1 90.12 98 TYR A N 1
ATOM 778 C CA . TYR A 1 98 ? -9.82 -21.891 -14.812 1 90.12 98 TYR A CA 1
ATOM 779 C C . TYR A 1 98 ? -9.906 -22.594 -13.461 1 90.12 98 TYR A C 1
ATOM 781 O O . TYR A 1 98 ? -10.844 -22.344 -12.695 1 90.12 98 TYR A O 1
ATOM 789 N N . LYS A 1 99 ? -8.93 -23.422 -13.227 1 88.88 99 LYS A N 1
ATOM 790 C CA . LYS A 1 99 ? -8.883 -24.141 -11.961 1 88.88 99 LYS A CA 1
ATOM 791 C C . LYS A 1 99 ? -8.258 -23.281 -10.859 1 88.88 99 LYS A C 1
ATOM 793 O O . LYS A 1 99 ? -8.531 -23.484 -9.68 1 88.88 99 LYS A O 1
ATOM 798 N N . LYS A 1 100 ? -7.434 -22.375 -11.336 1 94.75 100 LYS A N 1
ATOM 799 C CA . LYS A 1 100 ? -6.605 -21.641 -10.391 1 94.75 100 LYS A CA 1
ATOM 800 C C . LYS A 1 100 ? -6.344 -20.219 -10.875 1 94.75 100 LYS A C 1
ATOM 802 O O . LYS A 1 100 ? -6.098 -20 -12.07 1 94.75 100 LYS A O 1
ATOM 807 N N . VAL A 1 101 ? -6.496 -19.266 -9.977 1 96.94 101 VAL A N 1
ATOM 808 C CA . VAL A 1 101 ? -5.969 -17.922 -10.219 1 96.94 101 VAL A CA 1
ATOM 809 C C . VAL A 1 101 ? -4.617 -17.766 -9.531 1 96.94 101 VAL A C 1
ATOM 811 O O . VAL A 1 101 ? -4.484 -18.047 -8.336 1 96.94 101 VAL A O 1
ATOM 814 N N . VAL A 1 102 ? -3.596 -17.328 -10.258 1 98.56 102 VAL A N 1
ATOM 815 C CA . VAL A 1 102 ? -2.238 -17.188 -9.742 1 98.56 102 VAL A CA 1
ATOM 816 C C . VAL A 1 102 ? -1.817 -15.719 -9.773 1 98.56 102 VAL A C 1
ATOM 818 O O . VAL A 1 102 ? -1.855 -15.086 -10.828 1 98.56 102 VAL A O 1
ATOM 821 N N . PHE A 1 103 ? -1.431 -15.234 -8.656 1 98.81 103 PHE A N 1
ATOM 822 C CA . PHE A 1 103 ? -0.797 -13.922 -8.57 1 98.81 103 PHE A CA 1
ATOM 823 C C . PHE A 1 103 ? 0.719 -14.062 -8.508 1 98.81 103 PHE A C 1
ATOM 825 O O . PHE A 1 103 ? 1.24 -14.93 -7.809 1 98.81 103 PHE A O 1
ATOM 832 N N . VAL A 1 104 ? 1.387 -13.172 -9.195 1 98.94 104 VAL A N 1
ATOM 833 C CA . VAL A 1 104 ? 2.846 -13.227 -9.195 1 98.94 104 VAL A CA 1
ATOM 834 C C . VAL A 1 104 ? 3.414 -11.914 -8.664 1 98.94 104 VAL A C 1
ATOM 836 O O . VAL A 1 104 ? 3.059 -10.836 -9.148 1 98.94 104 VAL A O 1
ATOM 839 N N . ILE A 1 105 ? 4.23 -12.008 -7.695 1 98.88 105 ILE A N 1
ATOM 840 C CA . ILE A 1 105 ? 4.969 -10.875 -7.141 1 98.88 105 ILE A CA 1
ATOM 841 C C . ILE A 1 105 ? 6.469 -11.102 -7.324 1 98.88 105 ILE A C 1
ATOM 843 O O . ILE A 1 105 ? 7.023 -12.078 -6.809 1 98.88 105 ILE A O 1
ATOM 847 N N . GLY A 1 106 ? 7.145 -10.25 -8.016 1 98.38 106 GLY A N 1
ATOM 848 C CA . GLY A 1 106 ? 8.57 -10.367 -8.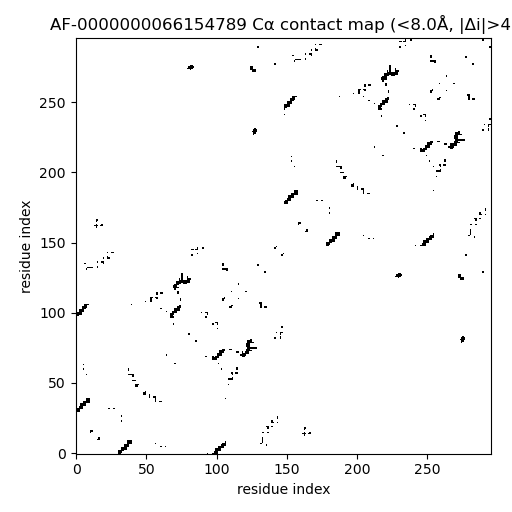266 1 98.38 106 GLY A CA 1
ATOM 849 C C . GLY A 1 106 ? 9.422 -9.938 -7.078 1 98.38 106 GLY A C 1
ATOM 850 O O . GLY A 1 106 ? 8.891 -9.555 -6.035 1 98.38 106 GLY A O 1
ATOM 851 N N . GLY A 1 107 ? 10.719 -10.023 -7.238 1 96.38 107 GLY A N 1
ATOM 852 C CA . GLY A 1 107 ? 11.656 -9.555 -6.227 1 96.38 107 GLY A CA 1
ATOM 853 C C . GLY A 1 107 ? 11.953 -8.07 -6.332 1 96.38 107 GLY A C 1
ATOM 854 O O . GLY A 1 107 ? 11.133 -7.305 -6.836 1 96.38 107 GLY A O 1
ATOM 855 N N . SER A 1 108 ? 13.094 -7.703 -5.82 1 92.12 108 SER A N 1
ATOM 856 C CA . SER A 1 108 ? 13.469 -6.293 -5.754 1 92.12 108 SER A CA 1
ATOM 857 C C . SER A 1 108 ? 13.672 -5.707 -7.148 1 92.12 108 SER A C 1
ATOM 859 O O . SER A 1 108 ? 13.531 -4.5 -7.344 1 92.12 108 SER A O 1
ATOM 861 N N . LEU A 1 109 ? 13.945 -6.562 -8.102 1 93.88 109 LEU A N 1
ATOM 862 C CA . LEU A 1 109 ? 14.25 -6.07 -9.445 1 93.88 109 LEU A CA 1
ATOM 863 C C . LEU A 1 109 ? 13.031 -6.176 -10.352 1 93.88 109 LEU A C 1
ATOM 865 O O . LEU A 1 109 ? 13.086 -5.766 -11.516 1 93.88 109 LEU A O 1
ATOM 869 N N . GLY A 1 110 ? 11.945 -6.723 -9.828 1 96.06 110 GLY A N 1
ATOM 870 C CA . GLY A 1 110 ? 10.734 -6.859 -10.625 1 96.06 110 GLY A CA 1
ATOM 871 C C . GLY A 1 110 ? 10.539 -8.258 -11.172 1 96.06 110 GLY A C 1
ATOM 872 O O . GLY A 1 110 ? 10.93 -9.242 -10.539 1 96.06 110 GLY A O 1
ATOM 873 N N . ILE A 1 111 ? 9.789 -8.312 -12.242 1 98.12 111 ILE A N 1
ATOM 874 C CA . ILE A 1 111 ? 9.414 -9.594 -12.836 1 98.12 111 ILE A CA 1
ATOM 875 C C . ILE A 1 111 ? 10.062 -9.734 -14.211 1 98.12 111 ILE A C 1
ATOM 877 O O . ILE A 1 111 ? 10.062 -8.789 -15 1 98.12 111 ILE A O 1
ATOM 881 N N . TRP A 1 112 ? 10.57 -10.914 -14.469 1 98 112 TRP A N 1
ATOM 882 C CA . TRP A 1 112 ? 11.172 -11.219 -15.766 1 98 112 TRP A CA 1
ATOM 883 C C . TRP A 1 112 ? 10.148 -11.07 -16.891 1 98 112 TRP A C 1
ATOM 885 O O . TRP A 1 112 ? 8.984 -11.438 -16.734 1 98 112 TRP A O 1
ATOM 895 N N . GLY A 1 113 ? 10.586 -10.5 -18.047 1 98.25 113 GLY A N 1
ATOM 896 C CA . GLY A 1 113 ? 9.703 -10.266 -19.172 1 98.25 113 GLY A CA 1
ATOM 897 C C . GLY A 1 113 ? 8.93 -11.5 -19.594 1 98.25 113 GLY A C 1
ATOM 898 O O . GLY A 1 113 ? 7.746 -11.414 -19.922 1 98.25 113 GLY A O 1
ATOM 899 N N . LYS A 1 114 ? 9.484 -12.648 -19.562 1 98.62 114 LYS A N 1
ATOM 900 C CA . LYS A 1 114 ? 8.844 -13.891 -20 1 98.62 114 LYS A CA 1
ATOM 901 C C . LYS A 1 114 ? 7.695 -14.273 -19.062 1 98.62 114 LYS A C 1
ATOM 903 O O . LYS A 1 114 ? 6.711 -14.875 -19.5 1 98.62 114 LYS A O 1
ATOM 908 N N . VAL A 1 115 ? 7.836 -13.945 -17.766 1 98.81 115 VAL A N 1
ATOM 909 C CA . VAL A 1 115 ? 6.75 -14.188 -16.812 1 98.81 115 VAL A CA 1
ATOM 910 C C . VAL A 1 115 ? 5.574 -13.266 -17.125 1 98.81 115 VAL A C 1
ATOM 912 O O . VAL A 1 115 ? 4.418 -13.695 -17.109 1 98.81 115 VAL A O 1
ATOM 915 N N . LYS A 1 116 ? 5.879 -11.969 -17.453 1 98.69 116 LYS A N 1
ATOM 916 C CA . LYS A 1 116 ? 4.836 -11.016 -17.812 1 98.69 116 LYS A CA 1
ATOM 917 C C . LYS A 1 116 ? 4.121 -11.453 -19.094 1 98.69 116 LYS A C 1
ATOM 919 O O . LYS A 1 116 ? 2.912 -11.242 -19.234 1 98.69 116 LYS A O 1
ATOM 924 N N . GLU A 1 117 ? 4.883 -12.023 -20 1 98.44 117 GLU A N 1
ATOM 925 C CA . GLU A 1 117 ? 4.312 -12.539 -21.234 1 98.44 117 GLU A CA 1
ATOM 926 C C . GLU A 1 117 ? 3.389 -13.719 -20.969 1 98.44 117 GLU A C 1
ATOM 928 O O . GLU A 1 117 ? 2.344 -13.859 -21.609 1 98.44 117 GLU A O 1
ATOM 933 N N . ARG A 1 118 ? 3.779 -14.594 -20.062 1 98.12 118 ARG A N 1
ATOM 934 C CA . ARG A 1 118 ? 2.98 -15.758 -19.688 1 98.12 118 ARG A CA 1
ATOM 935 C C . ARG A 1 118 ? 1.701 -15.336 -18.969 1 98.12 118 ARG A C 1
ATOM 937 O O . ARG A 1 118 ? 0.687 -16.031 -19.047 1 98.12 118 ARG A O 1
ATOM 944 N N . ALA A 1 119 ? 1.68 -14.234 -18.281 1 98.62 119 ALA A N 1
ATOM 945 C CA . ALA A 1 119 ? 0.524 -13.781 -17.516 1 98.62 119 ALA A CA 1
ATOM 946 C C . ALA A 1 119 ? -0.65 -13.453 -18.438 1 98.62 119 ALA A C 1
ATOM 948 O O . ALA A 1 119 ? -0.455 -13.016 -19.562 1 98.62 119 ALA A O 1
ATOM 949 N N . ASP A 1 120 ? -1.786 -13.695 -18 1 98.12 120 ASP A N 1
ATOM 950 C CA . ASP A 1 120 ? -2.984 -13.297 -18.734 1 98.12 120 ASP A CA 1
ATOM 951 C C . ASP A 1 120 ? -3.225 -11.797 -18.641 1 98.12 120 ASP A C 1
ATOM 953 O O . ASP A 1 120 ? -3.779 -11.18 -19.547 1 98.12 120 ASP A O 1
ATOM 957 N N . VAL A 1 121 ? -2.842 -11.203 -17.484 1 98.31 121 VAL A N 1
ATOM 958 C CA . VAL A 1 121 ? -2.943 -9.758 -17.266 1 98.31 121 VAL A CA 1
ATOM 959 C C . VAL A 1 121 ? -1.8 -9.289 -16.375 1 98.31 121 VAL A C 1
ATOM 961 O O . VAL A 1 121 ? -1.41 -9.984 -15.438 1 98.31 121 VAL A O 1
ATOM 964 N N . ASN A 1 122 ? -1.226 -8.164 -16.719 1 98.75 122 ASN A N 1
ATOM 965 C CA . ASN A 1 122 ? -0.299 -7.434 -15.859 1 98.75 122 ASN A CA 1
ATOM 966 C C . ASN A 1 122 ? -0.957 -6.203 -15.242 1 98.75 122 ASN A C 1
ATOM 968 O O . ASN A 1 122 ? -1.45 -5.332 -15.961 1 98.75 122 ASN A O 1
ATOM 972 N N . ILE A 1 123 ? -0.931 -6.141 -13.898 1 98.75 123 ILE A N 1
ATOM 973 C CA . ILE A 1 123 ? -1.565 -4.988 -13.266 1 98.75 123 ILE A CA 1
ATOM 974 C C . ILE A 1 123 ? -0.581 -4.312 -12.32 1 98.75 123 ILE A C 1
ATOM 976 O O . ILE A 1 123 ? 0.412 -4.918 -11.906 1 98.75 123 ILE A O 1
ATOM 980 N N . SER A 1 124 ? -0.816 -3.113 -12.07 1 98.5 124 SER A N 1
ATOM 981 C CA . SER A 1 124 ? -0.07 -2.316 -11.102 1 98.5 124 SER A CA 1
ATOM 982 C C . SER A 1 124 ? -0.98 -1.801 -9.992 1 98.5 124 SER A C 1
ATOM 984 O O . SER A 1 124 ? -2.096 -1.351 -10.258 1 98.5 124 SER A O 1
ATOM 986 N N . PHE A 1 125 ? -0.537 -1.908 -8.781 1 97.94 125 PHE A N 1
ATOM 987 C CA . PHE A 1 125 ? -1.306 -1.419 -7.641 1 97.94 125 PHE A CA 1
ATOM 988 C C . PHE A 1 125 ? -1.179 0.094 -7.512 1 97.94 125 PHE A C 1
ATOM 990 O O . PHE A 1 125 ? -2.018 0.741 -6.879 1 97.94 125 PHE A O 1
ATOM 997 N N . SER A 1 126 ? -0.152 0.628 -8.109 1 97.88 126 SER A N 1
ATOM 998 C CA . SER A 1 126 ? 0.143 2.047 -7.945 1 97.88 126 SER A CA 1
ATOM 999 C C . SER A 1 126 ? 1.241 2.5 -8.906 1 97.88 126 SER A C 1
ATOM 1001 O O . SER A 1 126 ? 2.018 1.68 -9.398 1 97.88 126 SER A O 1
ATOM 1003 N N . LYS A 1 127 ? 1.268 3.795 -9.172 1 97.25 127 LYS A N 1
ATOM 1004 C CA . LYS A 1 127 ? 2.436 4.355 -9.844 1 97.25 127 LYS A CA 1
ATOM 1005 C C . LYS A 1 127 ? 3.656 4.344 -8.922 1 97.25 127 LYS A C 1
ATOM 1007 O O . LYS A 1 127 ? 4.789 4.484 -9.391 1 97.25 127 LYS A O 1
ATOM 1012 N N . MET A 1 128 ? 3.406 4.211 -7.621 1 97.12 128 MET A N 1
ATOM 1013 C CA . MET A 1 128 ? 4.492 4.156 -6.648 1 97.12 128 MET A CA 1
ATOM 1014 C C . MET A 1 128 ? 5.102 2.76 -6.59 1 97.12 128 MET A C 1
ATOM 1016 O O . MET A 1 128 ? 4.402 1.766 -6.801 1 97.12 128 MET A O 1
ATOM 1020 N N . THR A 1 129 ? 6.32 2.695 -6.258 1 95.81 129 THR A N 1
ATOM 1021 C CA . THR A 1 129 ? 6.992 1.424 -6.016 1 95.81 129 THR A CA 1
ATOM 1022 C C . THR A 1 129 ? 6.938 1.055 -4.535 1 95.81 129 THR A C 1
ATOM 1024 O O . THR A 1 129 ? 7.379 1.824 -3.68 1 95.81 129 THR A O 1
ATOM 1027 N N . PHE A 1 130 ? 6.367 -0.04 -4.273 1 96.19 130 PHE A N 1
ATOM 1028 C CA . PHE A 1 130 ? 6.367 -0.607 -2.932 1 96.19 130 PHE A CA 1
ATOM 1029 C C . PHE A 1 130 ? 7.301 -1.808 -2.85 1 96.19 130 PHE A C 1
ATOM 1031 O O . PHE A 1 130 ? 7.434 -2.566 -3.812 1 96.19 130 PHE A O 1
ATOM 1038 N N . PRO A 1 131 ? 7.996 -1.942 -1.75 1 96.06 131 PRO A N 1
ATOM 1039 C CA . PRO A 1 131 ? 8.797 -3.16 -1.6 1 96.06 131 PRO A CA 1
ATOM 1040 C C . PRO A 1 131 ? 7.98 -4.434 -1.834 1 96.06 131 PRO A C 1
ATOM 1042 O O . PRO A 1 131 ? 6.809 -4.496 -1.458 1 96.06 131 PRO A O 1
ATOM 1045 N N . HIS A 1 132 ? 8.609 -5.387 -2.365 1 97.69 132 HIS A N 1
ATOM 1046 C CA . HIS A 1 132 ? 7.898 -6.598 -2.768 1 97.69 132 HIS A CA 1
ATOM 1047 C C . HIS A 1 132 ? 7.312 -7.316 -1.56 1 97.69 132 HIS A C 1
ATOM 1049 O O . HIS A 1 132 ? 6.254 -7.941 -1.658 1 97.69 132 HIS A O 1
ATOM 1055 N N . GLN A 1 133 ? 7.961 -7.285 -0.427 1 97.5 133 GLN A N 1
ATOM 1056 C CA . GLN A 1 133 ? 7.406 -7.902 0.775 1 97.5 133 GLN A CA 1
ATOM 1057 C C . GLN A 1 133 ? 6.109 -7.219 1.196 1 97.5 133 GLN A C 1
ATOM 1059 O O . GLN A 1 133 ? 5.129 -7.887 1.525 1 97.5 133 GLN A O 1
ATOM 1064 N N . LEU A 1 134 ? 6.133 -5.922 1.181 1 98.06 134 LEU A N 1
ATOM 1065 C CA . LEU A 1 134 ? 4.945 -5.148 1.522 1 98.06 134 LEU A CA 1
ATOM 1066 C C . LEU A 1 134 ? 3.834 -5.379 0.503 1 98.06 134 LEU A C 1
ATOM 1068 O O . LEU A 1 134 ? 2.656 -5.426 0.863 1 98.06 134 LEU A O 1
ATOM 1072 N N . THR A 1 135 ? 4.207 -5.5 -0.752 1 98.5 135 THR A N 1
ATOM 1073 C CA . THR A 1 135 ? 3.242 -5.746 -1.819 1 98.5 135 THR A CA 1
ATOM 1074 C C . THR A 1 135 ? 2.459 -7.027 -1.554 1 98.5 135 THR A C 1
ATOM 1076 O O . THR A 1 135 ? 1.269 -7.109 -1.862 1 98.5 135 THR A O 1
ATOM 1079 N N . ARG A 1 136 ? 3.064 -8.039 -1.018 1 98.69 136 ARG A N 1
ATOM 1080 C CA . ARG A 1 136 ? 2.373 -9.281 -0.677 1 98.69 136 ARG A CA 1
ATOM 1081 C C . ARG A 1 136 ? 1.258 -9.023 0.332 1 98.69 136 ARG A C 1
ATOM 1083 O O . ARG A 1 136 ? 0.168 -9.586 0.214 1 98.69 136 ARG A O 1
ATOM 1090 N N . LEU A 1 137 ? 1.591 -8.227 1.335 1 98.69 137 LEU A N 1
ATOM 1091 C CA . LEU A 1 137 ? 0.583 -7.828 2.312 1 98.69 137 LEU A CA 1
ATOM 1092 C C . LEU A 1 137 ? -0.556 -7.07 1.643 1 98.69 137 LEU A C 1
ATOM 1094 O O . LEU A 1 137 ? -1.729 -7.363 1.882 1 98.69 137 LEU A O 1
ATOM 1098 N N . LEU A 1 138 ? -0.234 -6.105 0.774 1 98.5 138 LEU A N 1
ATOM 1099 C CA . LEU A 1 138 ? -1.234 -5.293 0.093 1 98.5 138 LEU A CA 1
ATOM 1100 C C . LEU A 1 138 ? -2.133 -6.156 -0.786 1 98.5 138 LEU A C 1
ATOM 1102 O O . LEU A 1 138 ? -3.34 -5.922 -0.867 1 98.5 138 LEU A O 1
ATOM 1106 N N . LEU A 1 139 ? -1.51 -7.098 -1.424 1 98.69 139 LEU A N 1
ATOM 1107 C CA . LEU A 1 139 ? -2.281 -7.992 -2.279 1 98.69 139 LEU A CA 1
ATOM 1108 C C . LEU A 1 139 ? -3.324 -8.758 -1.468 1 98.69 139 LEU A C 1
ATOM 1110 O O . LEU A 1 139 ? -4.496 -8.812 -1.85 1 98.69 139 LEU A O 1
ATOM 1114 N N . LEU A 1 140 ? -2.912 -9.32 -0.364 1 98.56 140 LEU A N 1
ATOM 1115 C CA . LEU A 1 140 ? -3.834 -10.086 0.475 1 98.56 140 LEU A CA 1
ATOM 1116 C C . LEU A 1 140 ? -4.953 -9.188 0.998 1 98.56 140 LEU A C 1
ATOM 1118 O O . LEU A 1 140 ? -6.109 -9.609 1.059 1 98.56 140 LEU A O 1
ATOM 1122 N N . GLU A 1 141 ? -4.582 -7.996 1.405 1 98.06 141 GLU A N 1
ATOM 1123 C CA . GLU A 1 141 ? -5.578 -7.02 1.833 1 98.06 141 GLU A CA 1
ATOM 1124 C C . GLU A 1 141 ? -6.613 -6.77 0.74 1 98.06 141 GLU A C 1
ATOM 1126 O O . GLU A 1 141 ? -7.816 -6.773 1.004 1 98.06 141 GLU A O 1
ATOM 1131 N N . GLN A 1 142 ? -6.18 -6.551 -0.515 1 97.88 142 GLN A N 1
ATOM 1132 C CA . GLN A 1 142 ? -7.09 -6.266 -1.619 1 97.88 142 GLN A CA 1
ATOM 1133 C C . GLN A 1 142 ? -7.945 -7.48 -1.956 1 97.88 142 GLN A C 1
ATOM 1135 O O . GLN A 1 142 ? -9.133 -7.344 -2.273 1 97.88 142 GLN A O 1
ATOM 1140 N N . ILE A 1 143 ? -7.34 -8.688 -1.93 1 97.44 143 ILE A N 1
ATOM 1141 C CA . ILE A 1 143 ? -8.125 -9.898 -2.158 1 97.44 143 ILE A CA 1
ATOM 1142 C C . ILE A 1 143 ? -9.227 -10.008 -1.11 1 97.44 143 ILE A C 1
ATOM 1144 O O . ILE A 1 143 ? -10.375 -10.32 -1.438 1 97.44 143 ILE A O 1
ATOM 1148 N N . TYR A 1 144 ? -8.875 -9.711 0.146 1 96.75 144 TYR A N 1
ATOM 1149 C CA . TYR A 1 144 ? -9.828 -9.797 1.247 1 96.75 144 TYR A CA 1
ATOM 1150 C C . TYR A 1 144 ? -10.961 -8.797 1.074 1 96.75 144 TYR A C 1
ATOM 1152 O O . TYR A 1 144 ? -12.133 -9.164 1.151 1 96.75 144 TYR A O 1
ATOM 1160 N N . TYR A 1 145 ? -10.648 -7.527 0.8 1 89.25 145 TYR A N 1
ATOM 1161 C CA . TYR A 1 145 ? -11.656 -6.473 0.775 1 89.25 145 TYR A CA 1
ATOM 1162 C C . TYR A 1 145 ? -12.406 -6.465 -0.552 1 89.25 145 TYR A C 1
ATOM 1164 O O . TYR A 1 145 ? -13.578 -6.078 -0.609 1 89.25 145 TYR A O 1
ATOM 1172 N N . ALA A 1 146 ? -11.68 -6.828 -1.588 1 83.62 146 ALA A N 1
ATOM 1173 C CA . ALA A 1 146 ? -12.305 -6.797 -2.908 1 83.62 146 ALA A CA 1
ATOM 1174 C C . ALA A 1 146 ? -13.234 -7.988 -3.105 1 83.62 146 ALA A C 1
ATOM 1176 O O . ALA A 1 146 ? -14.227 -7.895 -3.828 1 83.62 146 ALA A O 1
ATOM 1177 N N . LEU A 1 147 ? -12.906 -9.125 -2.543 1 82.94 147 LEU A N 1
ATOM 1178 C CA . LEU A 1 147 ? -13.656 -10.344 -2.848 1 82.94 147 LEU A CA 1
ATOM 1179 C C . LEU A 1 147 ? -14.633 -10.68 -1.723 1 82.94 147 LEU A C 1
ATOM 1181 O O . LEU A 1 147 ? -15.523 -11.508 -1.897 1 82.94 147 LEU A O 1
ATOM 1185 N N . LEU A 1 148 ? -14.422 -10.102 -0.595 1 77.75 148 LEU A N 1
ATOM 1186 C CA . LEU A 1 148 ? -15.312 -10.406 0.515 1 77.75 148 LEU A CA 1
ATOM 1187 C C . LEU A 1 148 ? -16.219 -9.219 0.836 1 77.75 148 LEU A C 1
ATOM 1189 O O . LEU A 1 148 ? -15.844 -8.07 0.584 1 77.75 148 LEU A O 1
ATOM 1193 N N . MET B 1 1 ? 13.711 21.156 8.375 1 83.06 1 MET B N 1
ATOM 1194 C CA . MET B 1 1 ? 12.305 21.094 7.961 1 83.06 1 MET B CA 1
ATOM 1195 C C . MET B 1 1 ? 11.547 20.062 8.789 1 83.06 1 MET B C 1
ATOM 1197 O O . MET B 1 1 ? 12.086 19.016 9.125 1 83.06 1 MET B O 1
ATOM 1201 N N . LYS B 1 2 ? 10.312 20.422 9.25 1 94.62 2 LYS B N 1
ATOM 1202 C CA . LYS B 1 2 ? 9.5 19.531 10.07 1 94.62 2 LYS B CA 1
ATOM 1203 C C . LYS B 1 2 ? 8.469 18.797 9.219 1 94.62 2 LYS B C 1
ATOM 1205 O O . LYS B 1 2 ? 7.898 19.375 8.289 1 94.62 2 LYS B O 1
ATOM 1210 N N . ILE B 1 3 ? 8.273 17.516 9.562 1 97.06 3 ILE B N 1
ATOM 1211 C CA . ILE B 1 3 ? 7.242 16.719 8.898 1 97.06 3 ILE B CA 1
ATOM 1212 C C . ILE B 1 3 ? 6.156 16.344 9.898 1 97.06 3 ILE B C 1
ATOM 1214 O O . ILE B 1 3 ? 6.449 15.805 10.977 1 97.06 3 ILE B O 1
ATOM 1218 N N . GLN B 1 4 ? 4.984 16.672 9.586 1 98.5 4 GLN B N 1
ATOM 1219 C CA . GLN B 1 4 ? 3.842 16.297 10.414 1 98.5 4 GLN B CA 1
ATOM 1220 C C . GLN B 1 4 ? 2.84 15.461 9.625 1 98.5 4 GLN B C 1
ATOM 1222 O O . GLN B 1 4 ? 2.51 15.789 8.484 1 98.5 4 GLN B O 1
ATOM 1227 N N . ILE B 1 5 ? 2.426 14.367 10.258 1 98.81 5 ILE B N 1
ATOM 1228 C CA . ILE B 1 5 ? 1.363 13.539 9.695 1 98.81 5 ILE B CA 1
ATOM 1229 C C . ILE B 1 5 ? 0.112 13.641 10.562 1 98.81 5 ILE B C 1
ATOM 1231 O O . ILE B 1 5 ? 0.113 13.219 11.727 1 98.81 5 ILE B O 1
ATOM 1235 N N . ILE B 1 6 ? -0.875 14.266 10.023 1 98.94 6 ILE B N 1
ATOM 1236 C CA . ILE B 1 6 ? -2.178 14.328 10.68 1 98.94 6 ILE B CA 1
ATOM 1237 C C . ILE B 1 6 ? -3.072 13.211 10.156 1 98.94 6 ILE B C 1
ATOM 1239 O O . ILE B 1 6 ? -3.434 13.188 8.977 1 98.94 6 ILE B O 1
ATOM 1243 N N . ALA B 1 7 ? -3.469 12.281 11 1 98.88 7 ALA B N 1
ATOM 1244 C CA . ALA B 1 7 ? -4.18 11.078 10.562 1 98.88 7 ALA B CA 1
ATOM 1245 C C . ALA B 1 7 ? -5.41 10.828 11.422 1 98.88 7 ALA B C 1
ATOM 1247 O O . ALA B 1 7 ? -5.332 10.859 12.656 1 98.88 7 ALA B O 1
ATOM 1248 N N . VAL B 1 8 ? -6.504 10.547 10.797 1 98.69 8 VAL B N 1
ATOM 1249 C CA . VAL B 1 8 ? -7.746 10.281 11.508 1 98.69 8 VAL B CA 1
ATOM 1250 C C . VAL B 1 8 ? -7.75 8.844 12.023 1 98.69 8 VAL B C 1
ATOM 1252 O O . VAL B 1 8 ? -7.52 7.906 11.266 1 98.69 8 VAL B O 1
ATOM 1255 N N . GLY B 1 9 ? -7.996 8.734 13.359 1 97.69 9 GLY B N 1
ATOM 1256 C CA . GLY B 1 9 ? -8.188 7.426 13.961 1 97.69 9 GLY B CA 1
ATOM 1257 C C . GLY B 1 9 ? -6.938 6.883 14.625 1 97.69 9 GLY B C 1
ATOM 1258 O O . GLY B 1 9 ? -5.828 7.332 14.328 1 97.69 9 GLY B O 1
ATOM 1259 N N . THR B 1 10 ? -7.098 5.922 15.469 1 96.69 10 THR B N 1
ATOM 1260 C CA . THR B 1 10 ? -5.984 5.215 16.094 1 96.69 10 THR B CA 1
ATOM 1261 C C . THR B 1 10 ? -5.715 3.895 15.383 1 96.69 10 THR B C 1
ATOM 1263 O O . THR B 1 10 ? -6.602 3.348 14.719 1 96.69 10 THR B O 1
ATOM 1266 N N . ILE B 1 11 ? -4.543 3.408 15.391 1 98.06 11 ILE B N 1
ATOM 1267 C CA . ILE B 1 11 ? -4.176 2.146 14.758 1 98.06 11 ILE B CA 1
ATOM 1268 C C . ILE B 1 11 ? -4.652 0.98 15.617 1 98.06 11 ILE B C 1
ATOM 1270 O O . ILE B 1 11 ? -4.301 0.885 16.797 1 98.06 11 ILE B O 1
ATOM 1274 N N . LYS B 1 12 ? -5.395 0.142 15.094 1 96.56 12 LYS B N 1
ATOM 1275 C CA . LYS B 1 12 ? -6.004 -0.951 15.844 1 96.56 12 LYS B CA 1
ATOM 1276 C C . LYS B 1 12 ? -5.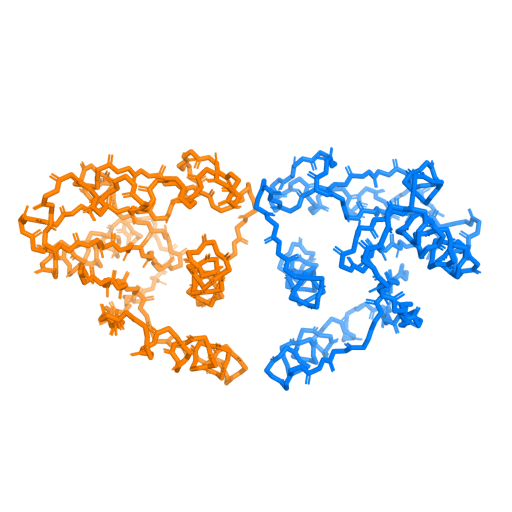16 -2.219 15.758 1 96.56 12 LYS B C 1
ATOM 1278 O O . LYS B 1 12 ? -4.973 -2.918 16.75 1 96.56 12 LYS B O 1
ATOM 1283 N N . GLU B 1 13 ? -4.617 -2.51 14.602 1 97.12 13 GLU B N 1
ATOM 1284 C CA . GLU B 1 13 ? -3.889 -3.758 14.391 1 97.12 13 GLU B CA 1
ATOM 1285 C C . GLU B 1 13 ? -2.424 -3.619 14.797 1 97.12 13 GLU B C 1
ATOM 1287 O O . GLU B 1 13 ? -1.756 -2.658 14.406 1 97.12 13 GLU B O 1
ATOM 1292 N N . ASN B 1 14 ? -1.942 -4.566 15.461 1 98.06 14 ASN B N 1
ATOM 1293 C CA . ASN B 1 14 ? -0.583 -4.516 15.992 1 98.06 14 ASN B CA 1
ATOM 1294 C C . ASN B 1 14 ? 0.452 -4.512 14.867 1 98.06 14 ASN B C 1
ATOM 1296 O O . ASN B 1 14 ? 1.489 -3.854 14.977 1 98.06 14 ASN B O 1
ATOM 1300 N N . TYR B 1 15 ? 0.192 -5.246 13.836 1 98.44 15 TYR B N 1
ATOM 1301 C CA . TYR B 1 15 ? 1.2 -5.324 12.781 1 98.44 15 TYR B CA 1
ATOM 1302 C C . TYR B 1 15 ? 1.385 -3.973 12.109 1 98.44 15 TYR B C 1
ATOM 1304 O O . TYR B 1 15 ? 2.49 -3.631 11.68 1 98.44 15 TYR B O 1
ATOM 1312 N N . ILE B 1 16 ? 0.279 -3.211 12.031 1 98.62 16 ILE B N 1
ATOM 1313 C CA . ILE B 1 16 ? 0.393 -1.879 11.453 1 98.62 16 ILE B CA 1
ATOM 1314 C C . ILE B 1 16 ? 1.148 -0.96 12.406 1 98.62 16 ILE B C 1
ATOM 1316 O O . ILE B 1 16 ? 2.031 -0.209 11.992 1 98.62 16 ILE B O 1
ATOM 1320 N N . LYS B 1 17 ? 0.805 -1.016 13.711 1 98.62 17 LYS B N 1
ATOM 1321 C CA . LYS B 1 17 ? 1.517 -0.241 14.719 1 98.62 17 LYS B CA 1
ATOM 1322 C C . LYS B 1 17 ? 3.02 -0.501 14.656 1 98.62 17 LYS B C 1
ATOM 1324 O O . LYS B 1 17 ? 3.818 0.437 14.68 1 98.62 17 LYS B O 1
ATOM 1329 N N . ASP B 1 18 ? 3.35 -1.773 14.562 1 98.62 18 ASP B N 1
ATOM 1330 C CA . ASP B 1 18 ? 4.75 -2.178 14.523 1 98.62 18 ASP B CA 1
ATOM 1331 C C . ASP B 1 18 ? 5.438 -1.644 13.266 1 98.62 18 ASP B C 1
ATOM 1333 O O . ASP B 1 18 ? 6.586 -1.198 13.32 1 98.62 18 ASP B O 1
ATOM 1337 N N . GLY B 1 19 ? 4.75 -1.731 12.109 1 98.62 19 GLY B N 1
ATOM 1338 C CA . GLY B 1 19 ? 5.305 -1.196 10.875 1 98.62 19 GLY B CA 1
ATOM 1339 C C . GLY B 1 19 ? 5.512 0.306 10.914 1 98.62 19 GLY B C 1
ATOM 1340 O O . GLY B 1 19 ? 6.535 0.81 10.453 1 98.62 19 GLY B O 1
ATOM 1341 N N . ILE B 1 20 ? 4.535 0.995 11.469 1 98.75 20 ILE B N 1
ATOM 1342 C CA . ILE B 1 20 ? 4.633 2.441 11.633 1 98.75 20 ILE B CA 1
ATOM 1343 C C . ILE B 1 20 ? 5.828 2.781 12.523 1 98.75 20 ILE B C 1
ATOM 1345 O O . ILE B 1 20 ? 6.641 3.641 12.18 1 98.75 20 ILE B O 1
ATOM 1349 N N . LYS B 1 21 ? 5.918 2.139 13.664 1 98.5 21 LYS B N 1
ATOM 1350 C CA . LYS B 1 21 ? 7.031 2.35 14.578 1 98.5 21 LYS B CA 1
ATOM 1351 C C . LYS B 1 21 ? 8.367 2.09 13.891 1 98.5 21 LYS B C 1
ATOM 1353 O O . LYS B 1 21 ? 9.336 2.828 14.102 1 98.5 21 LYS B O 1
ATOM 1358 N N . PHE B 1 22 ? 8.469 1.01 13.094 1 98.25 22 PHE B N 1
ATOM 1359 C CA . PHE B 1 22 ? 9.664 0.62 12.359 1 98.25 22 PHE B CA 1
ATOM 1360 C C . PHE B 1 22 ? 10.188 1.78 11.523 1 98.25 22 PHE B C 1
ATOM 1362 O O . PHE B 1 22 ? 11.359 2.16 11.641 1 98.25 22 PHE B O 1
ATOM 1369 N N . TYR B 1 23 ? 9.352 2.396 10.711 1 98.06 23 TYR B N 1
ATOM 1370 C CA . TYR B 1 23 ? 9.781 3.469 9.82 1 98.06 23 TYR B CA 1
ATOM 1371 C C . TYR B 1 23 ? 9.938 4.781 10.578 1 98.06 23 TYR B C 1
ATOM 1373 O O . TYR B 1 23 ? 10.836 5.574 10.281 1 98.06 23 TYR B O 1
ATOM 1381 N N . LEU B 1 24 ? 9.008 5.031 11.516 1 98 24 LEU B N 1
ATOM 1382 C CA . LEU B 1 24 ? 9.078 6.266 12.289 1 98 24 LEU B CA 1
ATOM 1383 C C . LEU B 1 24 ? 10.398 6.359 13.047 1 98 24 LEU B C 1
ATOM 1385 O O . LEU B 1 24 ? 11.023 7.422 13.086 1 98 24 LEU B O 1
ATOM 1389 N N . ASP B 1 25 ? 10.859 5.215 13.656 1 97.75 25 ASP B N 1
ATOM 1390 C CA . ASP B 1 25 ? 12.117 5.188 14.398 1 97.75 25 ASP B CA 1
ATOM 1391 C C . ASP B 1 25 ? 13.297 5.52 13.484 1 97.75 25 ASP B C 1
ATOM 1393 O O . ASP B 1 25 ? 14.234 6.191 13.898 1 97.75 25 ASP B O 1
ATOM 1397 N N . LYS B 1 26 ? 13.273 5.066 12.266 1 96.62 26 LYS B N 1
ATOM 1398 C CA . LYS B 1 26 ? 14.328 5.355 11.297 1 96.62 26 LYS B CA 1
ATOM 1399 C C . LYS B 1 26 ? 14.273 6.816 10.852 1 96.62 26 LYS B C 1
ATOM 1401 O O . LYS B 1 26 ? 15.312 7.477 10.758 1 96.62 26 LYS B O 1
ATOM 1406 N N . LEU B 1 27 ? 13.094 7.289 10.594 1 97.5 27 LEU B N 1
ATOM 1407 C CA . LEU B 1 27 ? 12.898 8.641 10.07 1 97.5 27 LEU B CA 1
ATOM 1408 C C . LEU B 1 27 ? 13.25 9.688 11.117 1 97.5 27 LEU B C 1
ATOM 1410 O O . LEU B 1 27 ? 13.781 10.75 10.789 1 97.5 27 LEU B O 1
ATOM 1414 N N . LYS B 1 28 ? 12.984 9.391 12.398 1 97.19 28 LYS B N 1
ATOM 1415 C CA . LYS B 1 28 ? 13.234 10.328 13.492 1 97.19 28 LYS B CA 1
ATOM 1416 C C . LYS B 1 28 ? 14.727 10.57 13.688 1 97.19 28 LYS B C 1
ATOM 1418 O O . LYS B 1 28 ? 15.125 11.562 14.305 1 97.19 28 LYS B O 1
ATOM 1423 N N . LYS B 1 29 ? 15.562 9.664 13.141 1 96.06 29 LYS B N 1
ATOM 1424 C CA . LYS B 1 29 ? 17.016 9.836 13.219 1 96.06 29 LYS B CA 1
ATOM 1425 C C . LYS B 1 29 ? 17.484 10.914 12.242 1 96.06 29 LYS B C 1
ATOM 1427 O O . LYS B 1 29 ? 18.594 11.438 12.391 1 96.06 29 LYS B O 1
ATOM 1432 N N . ILE B 1 30 ? 16.688 11.242 11.273 1 93.88 30 ILE B N 1
ATOM 1433 C CA . ILE B 1 30 ? 17.125 12.109 10.18 1 93.88 30 ILE B CA 1
ATOM 1434 C C . ILE B 1 30 ? 16.25 13.359 10.133 1 93.88 30 ILE B C 1
ATOM 1436 O O . ILE B 1 30 ? 16.75 14.469 9.922 1 93.88 30 ILE B O 1
ATOM 1440 N N . TYR B 1 31 ? 14.953 13.125 10.43 1 93.62 31 TYR B N 1
ATOM 1441 C CA . TYR B 1 31 ? 14 14.227 10.281 1 93.62 31 TYR B CA 1
ATOM 1442 C C . TYR B 1 31 ? 13.289 14.508 11.602 1 93.62 31 TYR B C 1
ATOM 1444 O O . TYR B 1 31 ? 13.172 13.617 12.445 1 93.62 31 TYR B O 1
ATOM 1452 N N . ASP B 1 32 ? 12.906 15.836 11.773 1 96.81 32 ASP B N 1
ATOM 1453 C CA . ASP B 1 32 ? 11.898 16.172 12.773 1 96.81 32 ASP B CA 1
ATOM 1454 C C . ASP B 1 32 ? 10.5 15.789 12.305 1 96.81 32 ASP B C 1
ATOM 1456 O O . ASP B 1 32 ? 9.883 16.516 11.516 1 96.81 32 ASP B O 1
ATOM 1460 N N . ILE B 1 33 ? 10.016 14.555 12.773 1 97.75 33 ILE B N 1
ATOM 1461 C CA . ILE B 1 33 ? 8.758 14.016 12.25 1 97.75 33 ILE B CA 1
ATOM 1462 C C . ILE B 1 33 ? 7.852 13.609 13.406 1 97.75 33 ILE B C 1
ATOM 1464 O O . ILE B 1 33 ? 8.312 13.031 14.391 1 97.75 33 ILE B O 1
ATOM 1468 N N . GLU B 1 34 ? 6.559 13.898 13.273 1 98 34 GLU B N 1
ATOM 1469 C CA . GLU B 1 34 ? 5.578 13.508 14.281 1 98 34 GLU B CA 1
ATOM 1470 C C . GLU B 1 34 ? 4.262 13.078 13.641 1 98 34 GLU B C 1
ATOM 1472 O O . GLU B 1 34 ? 3.941 13.508 12.531 1 98 34 GLU B O 1
ATOM 1477 N N . ILE B 1 35 ? 3.555 12.258 14.352 1 98.69 35 ILE B N 1
ATOM 1478 C CA . ILE B 1 35 ? 2.203 11.867 13.969 1 98.69 35 ILE B CA 1
ATOM 1479 C C . ILE B 1 35 ? 1.195 12.445 14.953 1 98.69 35 ILE B C 1
ATOM 1481 O O . ILE B 1 35 ? 1.346 12.281 16.172 1 98.69 35 ILE B O 1
ATOM 1485 N N . VAL B 1 36 ? 0.256 13.148 14.445 1 98.62 36 VAL B N 1
ATOM 1486 C CA . VAL B 1 36 ? -0.858 13.664 15.234 1 98.62 36 VAL B CA 1
ATOM 1487 C C . VAL B 1 36 ? -2.131 12.891 14.898 1 98.62 36 VAL B C 1
ATOM 1489 O O . VAL B 1 36 ? -2.631 12.961 13.773 1 98.62 36 VAL B O 1
ATOM 1492 N N . GLU B 1 37 ? -2.662 12.227 15.867 1 98.56 37 GLU B N 1
ATOM 1493 C CA . GLU B 1 37 ? -3.883 11.453 15.656 1 98.56 37 GLU B CA 1
ATOM 1494 C C . GLU B 1 37 ? -5.125 12.297 15.938 1 98.56 37 GLU B C 1
ATOM 1496 O O . GLU B 1 37 ? -5.18 13.023 16.938 1 98.56 37 GLU B O 1
ATOM 1501 N N . ILE B 1 38 ? -6.066 12.203 15.047 1 98.56 38 ILE B N 1
ATOM 1502 C CA . ILE B 1 38 ? -7.363 12.859 15.148 1 98.56 38 ILE B CA 1
ATOM 1503 C C . ILE B 1 38 ? -8.422 11.844 15.562 1 98.56 38 ILE B C 1
ATOM 1505 O O . ILE B 1 38 ? -8.477 10.734 15.023 1 98.56 38 ILE B O 1
ATOM 1509 N N . LYS B 1 39 ? -9.242 12.234 16.516 1 97.69 39 LYS B N 1
ATOM 1510 C CA . LYS B 1 39 ? -10.328 11.352 16.938 1 97.69 39 LYS B CA 1
ATOM 1511 C C . LYS B 1 39 ? -11.25 11.016 15.773 1 97.69 39 LYS B C 1
ATOM 1513 O O . LYS B 1 39 ? -11.75 11.914 15.086 1 97.69 39 LYS B O 1
ATOM 1518 N N . GLU B 1 40 ? -11.43 9.797 15.562 1 97.25 40 GLU B N 1
ATOM 1519 C CA . GLU B 1 40 ? -12.352 9.336 14.523 1 97.25 40 GLU B CA 1
ATOM 1520 C C . GLU B 1 40 ? -13.797 9.383 15.008 1 97.25 40 GLU B C 1
ATOM 1522 O O . GLU B 1 40 ? -14.086 9.023 16.156 1 97.25 40 GLU B O 1
ATOM 1527 N N . GLU B 1 41 ? -14.664 9.781 14.141 1 95.81 41 GLU B N 1
ATOM 1528 C CA . GLU B 1 41 ? -16.094 9.789 14.445 1 95.81 41 GLU B CA 1
ATOM 1529 C C . GLU B 1 41 ? -16.766 8.492 14.008 1 95.81 41 GLU B C 1
ATOM 1531 O O . GLU B 1 41 ? -16.359 7.887 13.008 1 95.81 41 GLU B O 1
ATOM 1536 N N . GLU B 1 42 ? -17.703 8.086 14.789 1 90.75 42 GLU B N 1
ATOM 1537 C CA . GLU B 1 42 ? -18.469 6.914 14.391 1 90.75 42 GLU B CA 1
ATOM 1538 C C . GLU B 1 42 ? -19.359 7.219 13.188 1 90.75 42 GLU B C 1
ATOM 1540 O O . GLU B 1 42 ? -19.953 8.297 13.109 1 90.75 42 GLU B O 1
ATOM 1545 N N . ASP B 1 43 ? -19.297 6.223 12.273 1 85.38 43 ASP B N 1
ATOM 1546 C CA . ASP B 1 43 ? -20.172 6.359 11.109 1 85.38 43 ASP B CA 1
ATOM 1547 C C . ASP B 1 43 ? -21.5 5.648 11.328 1 85.38 43 ASP B C 1
ATOM 1549 O O . ASP B 1 43 ? -21.578 4.418 11.297 1 85.38 43 ASP B O 1
ATOM 1553 N N . PRO B 1 44 ? -22.547 6.391 11.5 1 84.19 44 PRO B N 1
ATOM 1554 C CA . PRO B 1 44 ? -23.859 5.758 11.695 1 84.19 44 PRO B CA 1
ATOM 1555 C C . PRO B 1 44 ? -24.406 5.133 10.414 1 84.19 44 PRO B C 1
ATOM 1557 O O . PRO B 1 44 ? -25.375 4.379 10.461 1 84.19 44 PRO B O 1
ATOM 1560 N N . GLY B 1 45 ? -23.859 5.336 9.281 1 83.38 45 GLY B N 1
ATOM 1561 C CA . GLY B 1 45 ? -24.219 4.617 8.062 1 83.38 45 GLY B CA 1
ATOM 1562 C C . GLY B 1 45 ? -25.188 5.375 7.188 1 83.38 45 GLY B C 1
ATOM 1563 O O . GLY B 1 45 ? -25.672 4.848 6.18 1 83.38 45 GLY B O 1
ATOM 1564 N N . THR B 1 46 ? -25.688 6.605 7.594 1 85.5 46 THR B N 1
ATOM 1565 C CA . THR B 1 46 ? -26.562 7.426 6.766 1 85.5 46 THR B CA 1
ATOM 1566 C C . THR B 1 46 ? -25.766 8.531 6.07 1 85.5 46 THR B C 1
ATOM 1568 O O . THR B 1 46 ? -24.734 8.961 6.566 1 85.5 46 THR B O 1
ATOM 1571 N N . PRO B 1 47 ? -26.297 8.891 4.852 1 84.38 47 PRO B N 1
ATOM 1572 C CA . PRO B 1 47 ? -25.594 9.969 4.156 1 84.38 47 PRO B CA 1
ATOM 1573 C C . PRO B 1 47 ? -25.406 11.211 5.031 1 84.38 47 PRO B C 1
ATOM 1575 O O . PRO B 1 47 ? -24.328 11.812 5.031 1 84.38 47 PRO B O 1
ATOM 1578 N N . ALA B 1 48 ? -26.531 11.711 5.629 1 84.25 48 ALA B N 1
ATOM 1579 C CA . ALA B 1 48 ? -26.438 12.875 6.512 1 84.25 48 ALA B CA 1
ATOM 1580 C C . ALA B 1 48 ? -25.406 12.641 7.613 1 84.25 48 ALA B C 1
ATOM 1582 O O . ALA B 1 48 ? -24.641 13.547 7.961 1 84.25 48 ALA B O 1
ATOM 1583 N N . SER B 1 49 ? -25.359 11.547 8.047 1 89.56 49 SER B N 1
ATOM 1584 C CA . SER B 1 49 ? -24.422 11.211 9.094 1 89.56 49 SER B CA 1
ATOM 1585 C C . SER B 1 49 ? -22.984 11.172 8.562 1 89.56 49 SER B C 1
ATOM 1587 O O . SER B 1 49 ? -22.047 11.602 9.242 1 89.56 49 SER B O 1
ATOM 1589 N N . ARG B 1 50 ? -22.891 10.812 7.301 1 92.25 50 ARG B N 1
ATOM 1590 C CA . ARG B 1 50 ? -21.562 10.742 6.676 1 92.25 50 ARG B CA 1
ATOM 1591 C C . ARG B 1 50 ? -20.969 12.133 6.52 1 92.25 50 ARG B C 1
ATOM 1593 O O . ARG B 1 50 ? -19.781 12.344 6.816 1 92.25 50 ARG B O 1
ATOM 1600 N N . GLU B 1 51 ? -21.766 13.047 5.984 1 93.88 51 GLU B N 1
ATOM 1601 C CA . GLU B 1 51 ? -21.297 14.414 5.809 1 93.88 51 GLU B CA 1
ATOM 1602 C C . GLU B 1 51 ? -20.875 15.031 7.141 1 93.88 51 GLU B C 1
ATOM 1604 O O . GLU B 1 51 ? -19.875 15.742 7.211 1 93.88 51 GLU B O 1
ATOM 1609 N N . LYS B 1 52 ? -21.688 14.82 8.148 1 95.69 52 LYS B N 1
ATOM 1610 C CA . LYS B 1 52 ? -21.375 15.344 9.477 1 95.69 52 LYS B CA 1
ATOM 1611 C C . LYS B 1 52 ? -20.078 14.758 10.016 1 95.69 52 LYS B C 1
ATOM 1613 O O . LYS B 1 52 ? -19.281 15.461 10.641 1 95.69 52 LYS B O 1
ATOM 1618 N N . VAL B 1 53 ? -19.844 13.492 9.797 1 96.81 53 VAL B N 1
ATOM 1619 C CA . VAL B 1 53 ? -18.609 12.82 10.211 1 96.81 53 VAL B CA 1
ATOM 1620 C C . VAL B 1 53 ? -17.406 13.461 9.523 1 96.81 53 VAL B C 1
ATOM 1622 O O . VAL B 1 53 ? -16.438 13.828 10.18 1 96.81 53 VAL B O 1
ATOM 1625 N N . LEU B 1 54 ? -17.562 13.695 8.203 1 97.25 54 LEU B N 1
ATOM 1626 C CA . LEU B 1 54 ? -16.5 14.305 7.422 1 97.25 54 LEU B CA 1
ATOM 1627 C C . LEU B 1 54 ? -16.203 15.719 7.914 1 97.25 54 LEU B C 1
ATOM 1629 O O . LEU B 1 54 ? -15.039 16.094 8.07 1 97.25 54 LEU B O 1
ATOM 1633 N N . GLU B 1 55 ? -17.25 16.406 8.148 1 97.81 55 GLU B N 1
ATOM 1634 C CA . GLU B 1 55 ? -17.109 17.781 8.609 1 97.81 55 GLU B CA 1
ATOM 1635 C C . GLU B 1 55 ? -16.422 17.844 9.977 1 97.81 55 GLU B C 1
ATOM 1637 O O . GLU B 1 55 ? -15.484 18.625 10.164 1 97.81 55 GLU B O 1
ATOM 1642 N N . THR B 1 56 ? -16.859 17.016 10.906 1 98.12 56 THR B N 1
ATOM 1643 C CA . THR B 1 56 ? -16.328 17.016 12.258 1 98.12 56 THR B CA 1
ATOM 1644 C C . THR B 1 56 ? -14.844 16.641 12.25 1 98.12 56 THR B C 1
ATOM 1646 O O . THR B 1 56 ? -14.016 17.328 12.852 1 98.12 56 THR B O 1
ATOM 1649 N N . GLU B 1 57 ? -14.484 15.578 11.57 1 98.56 57 GLU B N 1
ATOM 1650 C CA . GLU B 1 57 ? -13.086 15.156 11.453 1 98.56 57 GLU B CA 1
ATOM 1651 C C . GLU B 1 57 ? -12.258 16.203 10.711 1 98.56 57 GLU B C 1
ATOM 1653 O O . GLU B 1 57 ? -11.125 16.484 11.102 1 98.56 57 GLU B O 1
ATOM 1658 N N . GLY B 1 58 ? -12.898 16.766 9.641 1 98.69 58 GLY B N 1
ATOM 1659 C CA . GLY B 1 58 ? -12.211 17.781 8.852 1 98.69 58 GLY B CA 1
ATOM 1660 C C . GLY B 1 58 ? -11.875 19.016 9.648 1 98.69 58 GLY B C 1
ATOM 1661 O O . GLY B 1 58 ? -10.789 19.594 9.492 1 98.69 58 GLY B O 1
ATOM 1662 N N . GLU B 1 59 ? -12.781 19.438 10.5 1 98.75 59 GLU B N 1
ATOM 1663 C CA . GLU B 1 59 ? -12.539 20.594 11.359 1 98.75 59 GLU B CA 1
ATOM 1664 C C . GLU B 1 59 ? -11.383 20.328 12.32 1 98.75 59 GLU B C 1
ATOM 1666 O O . GLU B 1 59 ? -10.539 21.203 12.547 1 98.75 59 GLU B O 1
ATOM 1671 N N . ARG B 1 60 ? -11.352 19.141 12.883 1 98.75 60 ARG B N 1
ATOM 1672 C CA . ARG B 1 60 ? -10.25 18.781 13.773 1 98.75 60 ARG B CA 1
ATOM 1673 C C . ARG B 1 60 ? -8.922 18.797 13.039 1 98.75 60 ARG B C 1
ATOM 1675 O O . ARG B 1 60 ? -7.906 19.25 13.586 1 98.75 60 ARG B O 1
ATOM 1682 N N . ILE B 1 61 ? -8.938 18.297 11.758 1 98.81 61 ILE B N 1
ATOM 1683 C CA . ILE B 1 61 ? -7.727 18.281 10.938 1 98.81 61 ILE B CA 1
ATOM 1684 C C . ILE B 1 61 ? -7.258 19.719 10.711 1 98.81 61 ILE B C 1
ATOM 1686 O O . ILE B 1 61 ? -6.09 20.047 10.945 1 98.81 61 ILE B O 1
ATOM 1690 N N . LEU B 1 62 ? -8.195 20.578 10.234 1 98.75 62 LEU B N 1
ATOM 1691 C CA . LEU B 1 62 ? -7.863 21.969 9.906 1 98.75 62 LEU B CA 1
ATOM 1692 C C . LEU B 1 62 ? -7.305 22.688 11.125 1 98.75 62 LEU B C 1
ATOM 1694 O O . LEU B 1 62 ? -6.387 23.5 11 1 98.75 62 LEU B O 1
ATOM 1698 N N . TYR B 1 63 ? -7.836 22.344 12.273 1 98.56 63 TYR B N 1
ATOM 1699 C CA . TYR B 1 63 ? -7.398 22.969 13.523 1 98.56 63 TYR B CA 1
ATOM 1700 C C . TYR B 1 63 ? -5.938 22.656 13.805 1 98.56 63 TYR B C 1
ATOM 1702 O O . TYR B 1 63 ? -5.238 23.438 14.453 1 98.56 63 TYR B O 1
ATOM 1710 N N . LYS B 1 64 ? -5.422 21.547 13.328 1 98.62 64 LYS B N 1
ATOM 1711 C CA . LYS B 1 64 ? -4.066 21.094 13.625 1 98.62 64 LYS B CA 1
ATOM 1712 C C . LYS B 1 64 ? -3.074 21.609 12.586 1 98.62 64 LYS B C 1
ATOM 1714 O O . LYS B 1 64 ? -1.861 21.469 12.75 1 98.62 64 LYS B O 1
ATOM 1719 N N . ILE B 1 65 ? -3.545 22.188 11.492 1 98.06 65 ILE B N 1
ATOM 1720 C CA . ILE 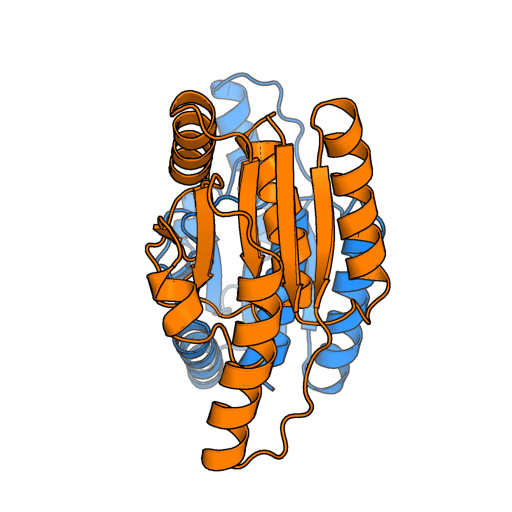B 1 65 ? -2.674 22.641 10.414 1 98.06 65 ILE B CA 1
ATOM 1721 C C . ILE B 1 65 ? -2.238 24.078 10.68 1 98.06 65 ILE B C 1
ATOM 1723 O O . ILE B 1 65 ? -3.07 24.984 10.727 1 98.06 65 ILE B O 1
ATOM 1727 N N . ASP B 1 66 ? -0.966 24.281 10.75 1 95.5 66 ASP B N 1
ATOM 1728 C CA . ASP B 1 66 ? -0.419 25.625 10.891 1 95.5 66 ASP B CA 1
ATOM 1729 C C . ASP B 1 66 ? -0.541 26.406 9.586 1 95.5 66 ASP B C 1
ATOM 1731 O O . ASP B 1 66 ? -0.378 25.828 8.5 1 95.5 66 ASP B O 1
ATOM 1735 N N . ARG B 1 67 ? -0.696 27.719 9.602 1 91.69 67 ARG B N 1
ATOM 1736 C CA . ARG B 1 67 ? -0.89 28.578 8.43 1 91.69 67 ARG B CA 1
ATOM 1737 C C . ARG B 1 67 ? 0.339 28.562 7.531 1 91.69 67 ARG B C 1
ATOM 1739 O O . ARG B 1 67 ? 0.221 28.688 6.309 1 91.69 67 ARG B O 1
ATOM 1746 N N . GLU B 1 68 ? 1.479 28.359 8.062 1 92.81 68 GLU B N 1
ATOM 1747 C CA . GLU B 1 68 ? 2.721 28.453 7.305 1 92.81 68 GLU B CA 1
ATOM 1748 C C . GLU B 1 68 ? 3.191 27.078 6.84 1 92.81 68 GLU B C 1
ATOM 1750 O O . GLU B 1 68 ? 4.371 26.891 6.531 1 92.81 68 GLU B O 1
ATOM 1755 N N . SER B 1 69 ? 2.273 26.141 6.762 1 96.62 69 SER B N 1
ATOM 1756 C CA . SER B 1 69 ? 2.639 24.781 6.383 1 96.62 69 SER B CA 1
ATOM 1757 C C . SER B 1 69 ? 2.32 24.516 4.914 1 96.62 69 SER B C 1
ATOM 1759 O O . SER B 1 69 ? 1.357 25.062 4.371 1 96.62 69 SER B O 1
ATOM 1761 N N . PHE B 1 70 ? 3.174 23.766 4.27 1 97.81 70 PHE B N 1
ATOM 1762 C CA . PHE B 1 70 ? 2.811 23.141 3.002 1 97.81 70 PHE B CA 1
ATOM 1763 C C . PHE B 1 70 ? 2.027 21.844 3.236 1 97.81 70 PHE B C 1
ATOM 1765 O O . PHE B 1 70 ? 2.533 20.922 3.861 1 97.81 70 PHE B O 1
ATOM 1772 N N . VAL B 1 71 ? 0.802 21.75 2.758 1 98.62 71 VAL B N 1
ATOM 1773 C CA . VAL B 1 71 ? -0.095 20.672 3.131 1 98.62 71 VAL B CA 1
ATOM 1774 C C . VAL B 1 71 ? -0.317 19.75 1.931 1 98.62 71 VAL B C 1
ATOM 1776 O O . VAL B 1 71 ? -0.7 20.203 0.852 1 98.62 71 VAL B O 1
ATOM 1779 N N . ILE B 1 72 ? -0.029 18.484 2.09 1 98.69 72 ILE B N 1
ATOM 1780 C CA . ILE B 1 72 ? -0.285 17.438 1.117 1 98.69 72 ILE B CA 1
ATOM 1781 C C . ILE B 1 72 ? -1.382 16.5 1.64 1 98.69 72 ILE B C 1
ATOM 1783 O O . ILE B 1 72 ? -1.167 15.758 2.594 1 98.69 72 ILE B O 1
ATOM 1787 N N . ALA B 1 73 ? -2.525 16.531 1.046 1 98.88 73 ALA B N 1
ATOM 1788 C CA . ALA B 1 73 ? -3.617 15.648 1.428 1 98.88 73 ALA B CA 1
ATOM 1789 C C . ALA B 1 73 ? -3.604 14.375 0.587 1 98.88 73 ALA B C 1
ATOM 1791 O O . ALA B 1 73 ? -3.459 14.43 -0.636 1 98.88 73 ALA B O 1
ATOM 1792 N N . LEU B 1 74 ? -3.725 13.258 1.24 1 98.75 74 LEU B N 1
ATOM 1793 C CA . LEU B 1 74 ? -3.838 11.984 0.545 1 98.75 74 LEU B CA 1
ATOM 1794 C C . LEU B 1 74 ? -5.301 11.641 0.274 1 98.75 74 LEU B C 1
ATOM 1796 O O . LEU B 1 74 ? -6.039 11.281 1.194 1 98.75 74 LEU B O 1
ATOM 1800 N N . ALA B 1 75 ? -5.719 11.75 -0.93 1 97.81 75 ALA B N 1
ATOM 1801 C CA . ALA B 1 75 ? -7.098 11.523 -1.361 1 97.81 75 ALA B CA 1
ATOM 1802 C C . ALA B 1 75 ? -7.148 10.633 -2.602 1 97.81 75 ALA B C 1
ATOM 1804 O O . ALA B 1 75 ? -6.359 10.812 -3.533 1 97.81 75 ALA B O 1
ATOM 1805 N N . ILE B 1 76 ? -8.078 9.758 -2.602 1 95.69 76 ILE B N 1
ATOM 1806 C CA . ILE B 1 76 ? -8.172 8.789 -3.688 1 95.69 76 ILE B CA 1
ATOM 1807 C C . ILE B 1 76 ? -8.344 9.516 -5.016 1 95.69 76 ILE B C 1
ATOM 1809 O O . ILE B 1 76 ? -7.855 9.055 -6.055 1 95.69 76 ILE B O 1
ATOM 1813 N N . GLU B 1 77 ? -9.016 10.656 -4.992 1 96.06 77 GLU B N 1
ATOM 1814 C CA . GLU B 1 77 ? -9.289 11.398 -6.215 1 96.06 77 GLU B CA 1
ATOM 1815 C C . GLU B 1 77 ? -8.148 12.352 -6.555 1 96.06 77 GLU B C 1
ATOM 1817 O O . GLU B 1 77 ? -8.219 13.086 -7.543 1 96.06 77 GLU B O 1
ATOM 1822 N N . GLY B 1 78 ? -7.082 12.398 -5.738 1 98 78 GLY B N 1
ATOM 1823 C CA . GLY B 1 78 ? -5.938 13.258 -5.996 1 98 78 GLY B CA 1
ATOM 1824 C C . GLY B 1 78 ? -5.105 12.797 -7.176 1 98 78 GLY B C 1
ATOM 1825 O O . GLY B 1 78 ? -5.402 11.773 -7.793 1 98 78 GLY B O 1
ATOM 1826 N N . LYS B 1 79 ? -4.102 13.562 -7.492 1 98.06 79 LYS B N 1
ATOM 1827 C CA . LYS B 1 79 ? -3.18 13.195 -8.562 1 98.06 79 LYS B CA 1
ATOM 1828 C C . LYS B 1 79 ? -2.352 11.969 -8.188 1 98.06 79 LYS B C 1
ATOM 1830 O O . LYS B 1 79 ? -1.699 11.953 -7.141 1 98.06 79 LYS B O 1
ATOM 1835 N N . GLU B 1 80 ? -2.387 10.992 -8.961 1 98 80 GLU B N 1
ATOM 1836 C CA . GLU B 1 80 ? -1.504 9.852 -8.734 1 98 80 GLU B CA 1
ATOM 1837 C C . GLU B 1 80 ? -0.044 10.234 -8.969 1 98 80 GLU B C 1
ATOM 1839 O O . GLU B 1 80 ? 0.274 10.922 -9.938 1 98 80 GLU B O 1
ATOM 1844 N N . VAL B 1 81 ? 0.788 9.758 -8.125 1 97.56 81 VAL B N 1
ATOM 1845 C CA . VAL B 1 81 ? 2.199 10.109 -8.25 1 97.56 81 VAL B CA 1
ATOM 1846 C C . VAL B 1 81 ? 3.055 8.852 -8.156 1 97.56 81 VAL B C 1
ATOM 1848 O O . VAL B 1 81 ? 2.695 7.898 -7.461 1 97.56 81 VAL B O 1
ATOM 1851 N N . SER B 1 82 ? 4.133 8.836 -8.875 1 97.38 82 SER B N 1
ATOM 1852 C CA . SER B 1 82 ? 5.168 7.824 -8.672 1 97.38 82 SER B CA 1
ATOM 1853 C C . SER B 1 82 ? 6.008 8.133 -7.441 1 97.38 82 SER B C 1
ATOM 1855 O O . SER B 1 82 ? 5.922 9.227 -6.883 1 97.38 82 SER B O 1
ATOM 1857 N N . THR B 1 83 ? 6.781 7.164 -7.047 1 97.31 83 THR B N 1
ATOM 1858 C CA . THR B 1 83 ? 7.695 7.395 -5.934 1 97.31 83 THR B CA 1
ATOM 1859 C C . THR B 1 83 ? 8.633 8.562 -6.234 1 97.31 83 THR B C 1
ATOM 1861 O O . THR B 1 83 ? 8.906 9.391 -5.359 1 97.31 83 THR B O 1
ATOM 1864 N N . GLU B 1 84 ? 9.109 8.688 -7.473 1 96.69 84 GLU B N 1
ATOM 1865 C CA . GLU B 1 84 ? 10 9.773 -7.871 1 96.69 84 GLU B CA 1
ATOM 1866 C C . GLU B 1 84 ? 9.281 11.117 -7.828 1 96.69 84 GLU B C 1
ATOM 1868 O O . GLU B 1 84 ? 9.844 12.117 -7.371 1 96.69 84 GLU B O 1
ATOM 1873 N N . GLU B 1 85 ? 8.094 11.141 -8.344 1 97.5 85 GLU B N 1
ATOM 1874 C CA . GLU B 1 85 ? 7.305 12.367 -8.312 1 97.5 85 GLU B CA 1
ATOM 1875 C C . GLU B 1 85 ? 6.988 12.781 -6.883 1 97.5 85 GLU B C 1
ATOM 1877 O O . GLU B 1 85 ? 7.012 13.969 -6.555 1 97.5 85 GLU B O 1
ATOM 1882 N N . PHE B 1 86 ? 6.691 11.844 -6.059 1 98.19 86 PHE B N 1
ATOM 1883 C CA . PHE B 1 86 ? 6.449 12.086 -4.641 1 98.19 86 PHE B CA 1
ATOM 1884 C C . PHE B 1 86 ? 7.68 12.703 -3.98 1 98.19 86 PHE B C 1
ATOM 1886 O O . PHE B 1 86 ? 7.574 13.711 -3.279 1 98.19 86 PHE B O 1
ATOM 1893 N N . ALA B 1 87 ? 8.797 12.102 -4.23 1 96.94 87 ALA B N 1
ATOM 1894 C CA . ALA B 1 87 ? 10.055 12.602 -3.682 1 96.94 87 ALA B CA 1
ATOM 1895 C C . ALA B 1 87 ? 10.305 14.039 -4.117 1 96.94 87 ALA B C 1
ATOM 1897 O O . ALA B 1 87 ? 10.664 14.891 -3.297 1 96.94 87 ALA B O 1
ATOM 1898 N N . SER B 1 88 ? 10.141 14.297 -5.395 1 96.81 88 SER B N 1
ATOM 1899 C CA . SER B 1 88 ? 10.344 15.633 -5.945 1 96.81 88 SER B CA 1
ATOM 1900 C C . SER B 1 88 ? 9.398 16.641 -5.305 1 96.81 88 SER B C 1
ATOM 1902 O O . SER B 1 88 ? 9.797 17.766 -4.992 1 96.81 88 SER B O 1
ATOM 1904 N N . LEU B 1 89 ? 8.156 16.188 -5.105 1 96.44 89 LEU B N 1
ATOM 1905 C CA . LEU B 1 89 ? 7.148 17.031 -4.488 1 96.44 89 LEU B CA 1
ATOM 1906 C C . LEU B 1 89 ? 7.559 17.438 -3.076 1 96.44 89 LEU B C 1
ATOM 1908 O O . LEU B 1 89 ? 7.504 18.609 -2.717 1 96.44 89 LEU B O 1
ATOM 1912 N N . VAL B 1 90 ? 7.996 16.516 -2.301 1 94.81 90 VAL B N 1
ATOM 1913 C CA . VAL B 1 90 ? 8.375 16.75 -0.914 1 94.81 90 VAL B CA 1
ATOM 1914 C C . VAL B 1 90 ? 9.617 17.641 -0.87 1 94.81 90 VAL B C 1
ATOM 1916 O O . VAL B 1 90 ? 9.688 18.594 -0.093 1 94.81 90 VAL B O 1
ATOM 1919 N N . LYS B 1 91 ? 10.578 17.359 -1.729 1 93.56 91 LYS B N 1
ATOM 1920 C CA . LYS B 1 91 ? 11.797 18.156 -1.778 1 93.56 91 LYS B CA 1
ATOM 1921 C C . LYS B 1 91 ? 11.492 19.594 -2.184 1 93.56 91 LYS B C 1
ATOM 1923 O O . LYS B 1 91 ? 12.062 20.531 -1.632 1 93.56 91 LYS B O 1
ATOM 1928 N N . LYS B 1 92 ? 10.641 19.703 -3.131 1 93.88 92 LYS B N 1
ATOM 1929 C CA . LYS B 1 92 ? 10.227 21.047 -3.551 1 93.88 92 LYS B CA 1
ATOM 1930 C C . LYS B 1 92 ? 9.578 21.812 -2.4 1 93.88 92 LYS B C 1
ATOM 1932 O O . LYS B 1 92 ? 9.844 23 -2.207 1 93.88 92 LYS B O 1
ATOM 1937 N N . ALA B 1 93 ? 8.734 21.094 -1.674 1 92.69 93 ALA B N 1
ATOM 1938 C CA . ALA B 1 93 ? 8.07 21.703 -0.524 1 92.69 93 ALA B CA 1
ATOM 1939 C C . ALA B 1 93 ? 9.094 22.203 0.501 1 92.69 93 ALA B C 1
ATOM 1941 O O . ALA B 1 93 ? 8.938 23.281 1.075 1 92.69 93 ALA B O 1
ATOM 1942 N N . PHE B 1 94 ? 10.141 21.438 0.696 1 90.31 94 PHE B N 1
ATOM 1943 C CA . PHE B 1 94 ? 11.211 21.797 1.624 1 90.31 94 PHE B CA 1
ATOM 1944 C C . PHE B 1 94 ? 11.93 23.062 1.158 1 90.31 94 PHE B C 1
ATOM 1946 O O . PHE B 1 94 ? 12.336 23.875 1.977 1 90.31 94 PHE B O 1
ATOM 1953 N N . GLY B 1 95 ? 11.992 23.297 -0.13 1 89.88 95 GLY B N 1
ATOM 1954 C CA . GLY B 1 95 ? 12.75 24.406 -0.688 1 89.88 95 GLY B CA 1
ATOM 1955 C C . GLY B 1 95 ? 11.938 25.688 -0.793 1 89.88 95 GLY B C 1
ATOM 1956 O O . GLY B 1 95 ? 12.484 26.75 -1.087 1 89.88 95 GLY B O 1
ATOM 1957 N N . MET B 1 96 ? 10.672 25.609 -0.578 1 92.12 96 MET B N 1
ATOM 1958 C CA . MET B 1 96 ? 9.781 26.734 -0.824 1 92.12 96 MET B CA 1
ATOM 1959 C C . MET B 1 96 ? 9.742 27.672 0.376 1 92.12 96 MET B C 1
ATOM 1961 O O . MET B 1 96 ? 9.039 28.688 0.358 1 92.12 96 MET B O 1
ATOM 1965 N N . GLY B 1 97 ? 10.453 27.438 1.495 1 88.56 97 GLY B N 1
ATOM 1966 C CA . GLY B 1 97 ? 10.523 28.328 2.635 1 88.56 97 GLY B CA 1
ATOM 1967 C C . GLY B 1 97 ? 9.508 28.016 3.713 1 88.56 97 GLY B C 1
ATOM 1968 O O . GLY B 1 97 ? 9.398 28.734 4.707 1 88.56 97 GLY B O 1
ATOM 1969 N N . TYR B 1 98 ? 8.727 26.984 3.541 1 90.38 98 TYR B N 1
ATOM 1970 C CA . TYR B 1 98 ? 7.781 26.562 4.57 1 90.38 98 TYR B CA 1
ATOM 1971 C C . TYR B 1 98 ? 8.5 26.016 5.789 1 90.38 98 TYR B C 1
ATOM 1973 O O . TYR B 1 98 ? 9.602 25.453 5.672 1 90.38 98 TYR B O 1
ATOM 1981 N N . LYS B 1 99 ? 7.844 26.172 6.902 1 89.19 99 LYS B N 1
ATOM 1982 C CA . LYS B 1 99 ? 8.406 25.672 8.148 1 89.19 99 LYS B CA 1
ATOM 1983 C C . LYS B 1 99 ? 8.109 24.172 8.32 1 89.19 99 LYS B C 1
ATOM 1985 O O . LYS B 1 99 ? 8.852 23.469 9 1 89.19 99 LYS B O 1
ATOM 1990 N N . LYS B 1 100 ? 7.02 23.797 7.703 1 94.75 100 LYS B N 1
ATOM 1991 C CA . LYS B 1 100 ? 6.496 22.469 7.961 1 94.75 100 LYS B CA 1
ATOM 1992 C C . LYS B 1 100 ? 5.816 21.891 6.723 1 94.75 100 LYS B C 1
ATOM 1994 O O . LYS B 1 100 ? 5.105 22.609 6.012 1 94.75 100 LYS B O 1
ATOM 1999 N N . VAL B 1 101 ? 6.117 20.625 6.441 1 97.06 101 VAL B N 1
ATOM 2000 C CA . VAL B 1 101 ? 5.301 19.875 5.5 1 97.06 101 VAL B CA 1
ATOM 2001 C C . VAL B 1 101 ? 4.309 19 6.266 1 97.06 101 VAL B C 1
ATOM 2003 O O . VAL B 1 101 ? 4.699 18.25 7.164 1 97.06 101 VAL B O 1
ATOM 2006 N N . VAL B 1 102 ? 3.033 19.094 5.938 1 98.62 102 VAL B N 1
ATOM 2007 C CA . VAL B 1 102 ? 1.976 18.359 6.629 1 98.62 102 VAL B CA 1
ATOM 2008 C C . VAL B 1 102 ? 1.308 17.391 5.668 1 98.62 102 VAL B C 1
ATOM 2010 O O . VAL B 1 102 ? 0.82 17.781 4.605 1 98.62 102 VAL B O 1
ATOM 2013 N N . PHE B 1 103 ? 1.291 16.156 6.043 1 98.81 103 PHE B N 1
ATOM 2014 C CA . PHE B 1 103 ? 0.502 15.148 5.34 1 98.81 103 PHE B CA 1
ATOM 2015 C C . PHE B 1 103 ? -0.822 14.898 6.055 1 98.81 103 PHE B C 1
ATOM 2017 O O . PHE B 1 103 ? -0.866 14.836 7.285 1 98.81 103 PHE B O 1
ATOM 2024 N N . VAL B 1 104 ? -1.854 14.742 5.273 1 98.94 104 VAL B N 1
ATOM 2025 C CA . VAL B 1 104 ? -3.164 14.5 5.875 1 98.94 104 VAL B CA 1
ATOM 2026 C C . VAL B 1 104 ? -3.723 13.172 5.387 1 98.94 104 VAL B C 1
ATOM 2028 O O . VAL B 1 104 ? -3.787 12.922 4.18 1 98.94 104 VAL B O 1
ATOM 2031 N N . ILE B 1 105 ? -4.082 12.344 6.281 1 98.88 105 ILE B N 1
ATOM 2032 C CA . ILE B 1 105 ? -4.754 11.078 6.008 1 98.88 105 ILE B CA 1
ATOM 2033 C C . ILE B 1 105 ? -6.141 11.078 6.652 1 98.88 105 ILE B C 1
ATOM 2035 O O . ILE B 1 105 ? -6.266 11.203 7.871 1 98.88 105 ILE B O 1
ATOM 2039 N N . GLY B 1 106 ? -7.164 10.938 5.895 1 98.44 106 GLY B N 1
ATOM 2040 C CA . GLY B 1 106 ? -8.531 10.93 6.387 1 98.44 106 GLY B CA 1
ATOM 2041 C C . GLY B 1 106 ? -8.93 9.617 7.023 1 98.44 106 GLY B C 1
ATOM 2042 O O . GLY B 1 106 ? -8.125 8.68 7.09 1 98.44 106 GLY B O 1
ATOM 2043 N N . GLY B 1 107 ? -10.156 9.555 7.508 1 96.5 107 GLY B N 1
ATOM 2044 C CA . GLY B 1 107 ? -10.703 8.328 8.062 1 96.5 107 GLY B CA 1
ATOM 2045 C C . GLY B 1 107 ? -11.289 7.406 7.008 1 96.5 107 GLY B C 1
ATOM 2046 O O . GLY B 1 107 ? -10.883 7.445 5.848 1 96.5 107 GLY B O 1
ATOM 2047 N N . SER B 1 108 ? -12.211 6.582 7.453 1 92.31 108 SER B N 1
ATOM 2048 C CA . SER B 1 108 ? -12.781 5.566 6.578 1 92.31 108 SER B CA 1
ATOM 2049 C C . SER B 1 108 ? -13.609 6.199 5.461 1 92.31 108 SER B C 1
ATOM 2051 O O . SER B 1 108 ? -13.781 5.602 4.398 1 92.31 108 SER B O 1
ATOM 2053 N N . LEU B 1 109 ? -14.055 7.41 5.68 1 94 109 LEU B N 1
ATOM 2054 C CA . LEU B 1 109 ? -14.93 8.039 4.703 1 94 109 LEU B CA 1
ATOM 2055 C C . LEU B 1 109 ? -14.156 9.016 3.824 1 94 109 LEU B C 1
ATOM 2057 O O . LEU B 1 109 ? -14.719 9.625 2.91 1 94 109 LEU B O 1
ATOM 2061 N N . GLY B 1 110 ? -12.875 9.172 4.102 1 96.19 110 GLY B N 1
ATOM 2062 C CA . GLY B 1 110 ? -12.055 10.07 3.316 1 96.19 110 GLY B CA 1
ATOM 2063 C C . GLY B 1 110 ? -11.82 11.414 3.994 1 96.19 110 GLY B C 1
ATOM 2064 O O . GLY B 1 110 ? -11.742 11.484 5.223 1 96.19 110 GLY B O 1
ATOM 2065 N N . ILE B 1 111 ? -11.531 12.398 3.182 1 98.12 111 ILE B N 1
ATOM 2066 C CA . ILE B 1 111 ? -11.172 13.727 3.672 1 98.12 111 ILE B CA 1
ATOM 2067 C C . ILE B 1 111 ? -12.258 14.727 3.283 1 98.12 111 ILE B C 1
ATOM 2069 O O . ILE B 1 111 ? -12.742 14.727 2.148 1 98.12 111 ILE B O 1
ATOM 2073 N N . TRP B 1 112 ? -12.602 15.578 4.215 1 98 112 TRP B N 1
ATOM 2074 C CA . TRP B 1 112 ? -13.586 16.625 3.977 1 98 112 TRP B CA 1
ATOM 2075 C C . TRP B 1 112 ? -13.109 17.578 2.875 1 98 112 TRP B C 1
ATOM 2077 O O . TRP B 1 112 ? -11.922 17.906 2.795 1 98 112 TRP B O 1
ATOM 2087 N N . GLY B 1 113 ? -14.07 18 1.988 1 98.25 113 GLY B N 1
ATOM 2088 C CA . GLY B 1 113 ? -13.742 18.859 0.869 1 98.25 113 GLY B CA 1
ATOM 2089 C C . GLY B 1 113 ? -12.969 20.109 1.279 1 98.25 113 GLY B C 1
ATOM 2090 O O . GLY B 1 113 ? -12.047 20.531 0.583 1 98.25 113 GLY B O 1
ATOM 2091 N N . LYS B 1 114 ? -13.242 20.703 2.371 1 98.62 114 LYS B N 1
ATOM 2092 C CA . LYS B 1 114 ? -12.594 21.938 2.828 1 98.62 114 LYS B CA 1
ATOM 2093 C C . LYS B 1 114 ? -11.133 21.688 3.184 1 98.62 114 LYS B C 1
ATOM 2095 O O . LYS B 1 114 ? -10.289 22.578 3.033 1 98.62 114 LYS B O 1
ATOM 2100 N N . VAL B 1 115 ? -10.82 20.5 3.672 1 98.81 115 VAL B N 1
ATOM 2101 C CA . VAL B 1 115 ? -9.43 20.141 3.949 1 98.81 115 VAL B CA 1
ATOM 2102 C C . VAL B 1 115 ? -8.656 20.016 2.639 1 98.81 115 VAL B C 1
ATOM 2104 O O . VAL B 1 115 ? -7.527 20.484 2.529 1 98.81 115 VAL B O 1
ATOM 2107 N N . LYS B 1 116 ? -9.312 19.375 1.602 1 98.69 116 LYS B N 1
ATOM 2108 C CA . LYS B 1 116 ? -8.688 19.234 0.289 1 98.69 116 LYS B CA 1
ATOM 2109 C C . LYS B 1 116 ? -8.438 20.609 -0.342 1 98.69 116 LYS B C 1
ATOM 2111 O O . LYS B 1 116 ? -7.441 20.812 -1.034 1 98.69 116 LYS B O 1
ATOM 2116 N N . GLU B 1 117 ? -9.367 21.5 -0.101 1 98.44 117 GLU B N 1
ATOM 2117 C CA . GLU B 1 117 ? -9.227 22.875 -0.593 1 98.44 117 GLU B CA 1
ATOM 2118 C C . GLU B 1 117 ? -8.062 23.578 0.094 1 98.44 117 GLU B C 1
ATOM 2120 O O . GLU B 1 117 ? -7.332 24.344 -0.542 1 98.44 117 GLU B O 1
ATOM 2125 N N . ARG B 1 118 ? -7.898 23.375 1.396 1 98.19 118 ARG B N 1
ATOM 2126 C CA . ARG B 1 118 ? -6.816 23.969 2.172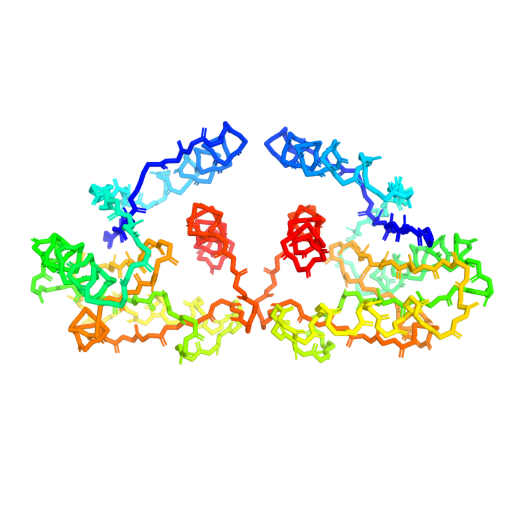 1 98.19 118 ARG B CA 1
ATOM 2127 C C . ARG B 1 118 ? -5.465 23.406 1.752 1 98.19 118 ARG B C 1
ATOM 2129 O O . ARG B 1 118 ? -4.441 24.094 1.849 1 98.19 118 ARG B O 1
ATOM 2136 N N . ALA B 1 119 ? -5.383 22.188 1.306 1 98.62 119 ALA B N 1
ATOM 2137 C CA . ALA B 1 119 ? -4.125 21.531 0.938 1 98.62 119 ALA B CA 1
ATOM 2138 C C . ALA B 1 119 ? -3.473 22.234 -0.249 1 98.62 119 ALA B C 1
ATOM 2140 O O . ALA B 1 119 ? -4.164 22.781 -1.113 1 98.62 119 ALA B O 1
ATOM 2141 N N . ASP B 1 120 ? -2.234 22.281 -0.284 1 98.19 120 ASP B N 1
ATOM 2142 C CA . ASP B 1 120 ? -1.5 22.812 -1.43 1 98.19 120 ASP B CA 1
ATOM 2143 C C . ASP B 1 120 ? -1.523 21.828 -2.598 1 98.19 120 ASP B C 1
ATOM 2145 O O . ASP B 1 120 ? -1.48 22.234 -3.76 1 98.19 120 ASP B O 1
ATOM 2149 N N . VAL B 1 121 ? -1.541 20.516 -2.27 1 98.38 121 VAL B N 1
ATOM 2150 C CA . V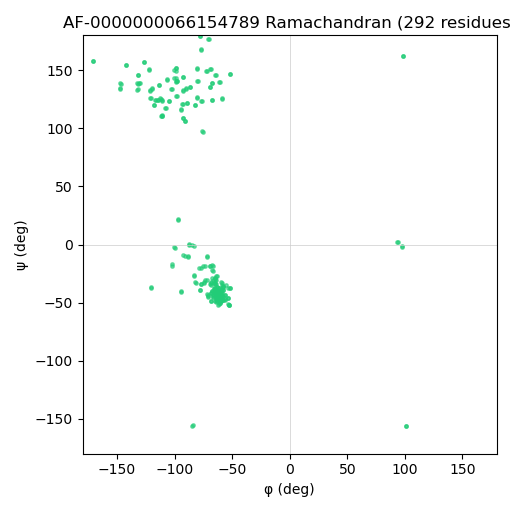AL B 1 121 ? -1.638 19.469 -3.281 1 98.38 121 VAL B CA 1
ATOM 2151 C C . VAL B 1 121 ? -2.42 18.281 -2.725 1 98.38 121 VAL B C 1
ATOM 2153 O O . VAL B 1 121 ? -2.285 17.938 -1.547 1 98.38 121 VAL B O 1
ATOM 2156 N N . ASN B 1 122 ? -3.27 17.719 -3.533 1 98.81 122 ASN B N 1
ATOM 2157 C CA . ASN B 1 122 ? -3.918 16.438 -3.271 1 98.81 122 ASN B CA 1
ATOM 2158 C C . ASN B 1 122 ? -3.311 15.32 -4.113 1 98.81 122 ASN B C 1
ATOM 2160 O O . ASN B 1 122 ? -3.297 15.406 -5.344 1 98.81 122 ASN B O 1
ATOM 2164 N N . ILE B 1 123 ? -2.842 14.273 -3.422 1 98.75 123 ILE B N 1
ATOM 2165 C CA . ILE B 1 123 ? -2.238 13.195 -4.188 1 98.75 123 ILE B CA 1
ATOM 2166 C C . ILE B 1 123 ? -2.898 11.867 -3.816 1 98.75 123 ILE B C 1
ATOM 2168 O O . ILE B 1 123 ? -3.529 11.75 -2.764 1 98.75 123 ILE B O 1
ATOM 2172 N N . SER B 1 124 ? -2.814 10.961 -4.676 1 98.56 124 SER B N 1
ATOM 2173 C CA . SER B 1 124 ? -3.273 9.594 -4.477 1 98.56 124 SER B CA 1
ATOM 2174 C C . SER B 1 124 ? -2.123 8.594 -4.613 1 98.56 124 SER B C 1
ATOM 2176 O O . SER B 1 124 ? -1.3 8.719 -5.523 1 98.56 124 SER B O 1
ATOM 2178 N N . PHE B 1 125 ? -2.033 7.676 -3.707 1 97.94 125 PHE B N 1
ATOM 2179 C CA . PHE B 1 125 ? -0.995 6.652 -3.76 1 97.94 125 PHE B CA 1
ATOM 2180 C C . PHE B 1 125 ? -1.341 5.582 -4.785 1 97.94 125 PHE B C 1
ATOM 2182 O O . PHE B 1 125 ? -0.458 4.871 -5.27 1 97.94 125 PHE B O 1
ATOM 2189 N N . SER B 1 126 ? -2.596 5.5 -5.113 1 97.94 126 SER B N 1
ATOM 2190 C CA . SER B 1 126 ? -3.062 4.43 -5.992 1 97.94 126 SER B CA 1
ATOM 2191 C C . SER B 1 126 ? -4.508 4.66 -6.422 1 97.94 126 SER B C 1
ATOM 2193 O O . SER B 1 126 ? -5.246 5.398 -5.766 1 97.94 126 SER B O 1
ATOM 2195 N N . LYS B 1 127 ? -4.879 4.043 -7.535 1 97.31 127 LYS B N 1
ATOM 2196 C CA . LYS B 1 127 ? -6.297 3.975 -7.875 1 97.31 127 LYS B CA 1
ATOM 2197 C C . LYS B 1 127 ? -7.051 3.064 -6.91 1 97.31 127 LYS B C 1
ATOM 2199 O O . LYS B 1 127 ? -8.281 3.115 -6.832 1 97.31 127 LYS B O 1
ATOM 2204 N N . MET B 1 128 ? -6.305 2.221 -6.203 1 97.12 128 MET B N 1
ATOM 2205 C CA . MET B 1 128 ? -6.91 1.318 -5.227 1 97.12 128 MET B CA 1
ATOM 2206 C C . MET B 1 128 ? -7.18 2.041 -3.914 1 97.12 128 MET B C 1
ATOM 2208 O O . MET B 1 128 ? -6.441 2.953 -3.537 1 97.12 128 MET B O 1
ATOM 2212 N N . THR B 1 129 ? -8.156 1.616 -3.225 1 95.81 129 THR B N 1
ATOM 2213 C CA . THR B 1 129 ? -8.438 2.111 -1.883 1 95.81 129 THR B CA 1
ATOM 2214 C C . THR B 1 129 ? -7.766 1.238 -0.829 1 95.81 129 THR B C 1
ATOM 2216 O O . THR B 1 129 ? -7.996 0.028 -0.777 1 95.81 129 THR B O 1
ATOM 2219 N N . PHE B 1 130 ? -6.953 1.822 -0.086 1 96.31 130 PHE B N 1
ATOM 2220 C CA . PHE B 1 130 ? -6.344 1.165 1.063 1 96.31 130 PHE B CA 1
ATOM 2221 C C . PHE B 1 130 ? -6.934 1.692 2.365 1 96.31 130 PHE B C 1
ATOM 2223 O O . PHE B 1 130 ? -7.266 2.875 2.469 1 96.31 130 PHE B O 1
ATOM 2230 N N . PRO B 1 131 ? -7.125 0.831 3.33 1 96.19 131 PRO B N 1
ATOM 2231 C CA . PRO B 1 131 ? -7.566 1.343 4.629 1 96.19 131 PRO B CA 1
ATOM 2232 C C . PRO B 1 131 ? -6.68 2.471 5.152 1 96.19 131 PRO B C 1
ATOM 2234 O O . PRO B 1 131 ? -5.461 2.441 4.961 1 96.19 131 PRO B O 1
ATOM 2237 N N . HIS B 1 132 ? -7.266 3.354 5.828 1 97.81 132 HIS B N 1
ATOM 2238 C CA . HIS B 1 132 ? -6.547 4.547 6.25 1 97.81 132 HIS B CA 1
ATOM 2239 C C . HIS B 1 132 ? -5.418 4.199 7.215 1 97.81 132 HIS B C 1
ATOM 2241 O O . HIS B 1 132 ? -4.375 4.859 7.227 1 97.81 132 HIS B O 1
ATOM 2247 N N . GLN B 1 133 ? -5.57 3.207 8.039 1 97.62 133 GLN B N 1
ATOM 2248 C CA . GLN B 1 133 ? -4.5 2.789 8.938 1 97.62 133 GLN B CA 1
ATOM 2249 C C . GLN B 1 133 ? -3.295 2.275 8.156 1 97.62 133 GLN B C 1
ATOM 2251 O O . GLN B 1 133 ? -2.154 2.625 8.469 1 97.62 133 GLN B O 1
ATOM 2256 N N . LEU B 1 134 ? -3.57 1.479 7.188 1 98.12 134 LEU B N 1
ATOM 2257 C CA . LEU B 1 134 ? -2.51 0.951 6.336 1 98.12 134 LEU B CA 1
ATOM 2258 C C . LEU B 1 134 ? -1.845 2.068 5.539 1 98.12 134 LEU B C 1
ATOM 2260 O O . LEU B 1 134 ? -0.631 2.043 5.32 1 98.12 134 LEU B O 1
ATOM 2264 N N . THR B 1 135 ? -2.645 3.016 5.098 1 98.5 135 THR B N 1
ATOM 2265 C CA . THR B 1 135 ? -2.129 4.152 4.344 1 98.5 135 THR B CA 1
ATOM 2266 C C . THR B 1 135 ? -1.081 4.91 5.156 1 98.5 135 THR B C 1
ATOM 2268 O O . THR B 1 135 ? -0.103 5.414 4.602 1 98.5 135 THR B O 1
ATOM 2271 N N . ARG B 1 136 ? -1.234 5.027 6.441 1 98.69 136 ARG B N 1
ATOM 2272 C CA . ARG B 1 136 ? -0.249 5.68 7.301 1 98.69 136 ARG B CA 1
ATOM 2273 C C . ARG B 1 136 ? 1.097 4.965 7.227 1 98.69 136 ARG B C 1
ATOM 2275 O O . ARG B 1 136 ? 2.146 5.613 7.176 1 98.69 136 ARG B O 1
ATOM 2282 N N . LEU B 1 137 ? 1.026 3.656 7.285 1 98.69 137 LEU B N 1
ATOM 2283 C CA . LEU B 1 137 ? 2.236 2.855 7.133 1 98.69 137 LEU B CA 1
ATOM 2284 C C . LEU B 1 137 ? 2.877 3.088 5.77 1 98.69 137 LEU B C 1
ATOM 2286 O O . LEU B 1 137 ? 4.086 3.311 5.676 1 98.69 137 LEU B O 1
ATOM 2290 N N . LEU B 1 138 ? 2.076 3.074 4.699 1 98.5 138 LEU B N 1
ATOM 2291 C CA . LEU B 1 138 ? 2.574 3.26 3.342 1 98.5 138 LEU B CA 1
ATOM 2292 C C . LEU B 1 138 ? 3.221 4.633 3.182 1 98.5 138 LEU B C 1
ATOM 2294 O O . LEU B 1 138 ? 4.242 4.766 2.506 1 98.5 138 LEU B O 1
ATOM 2298 N N . LEU B 1 139 ? 2.586 5.59 3.787 1 98.75 139 LEU B N 1
ATOM 2299 C CA . LEU B 1 139 ? 3.129 6.941 3.707 1 98.75 139 LEU B CA 1
ATOM 2300 C C . LEU B 1 139 ? 4.523 7.004 4.32 1 98.75 139 LEU B C 1
ATOM 2302 O O . LEU B 1 139 ? 5.453 7.543 3.713 1 98.75 139 LEU B O 1
ATOM 2306 N N . LEU B 1 140 ? 4.684 6.445 5.5 1 98.56 140 LEU B N 1
ATOM 2307 C CA . LEU B 1 140 ? 5.977 6.465 6.176 1 98.56 140 LEU B CA 1
ATOM 2308 C C . LEU B 1 140 ? 7.023 5.715 5.359 1 98.56 140 LEU B C 1
ATOM 2310 O O . LEU B 1 140 ? 8.172 6.145 5.27 1 98.56 140 LEU B O 1
ATOM 2314 N N . GLU B 1 141 ? 6.617 4.59 4.82 1 98.06 141 GLU B N 1
ATOM 2315 C CA . GLU B 1 141 ? 7.496 3.832 3.936 1 98.06 141 GLU B CA 1
ATOM 2316 C C . GLU B 1 141 ? 7.977 4.688 2.768 1 98.06 141 GLU B C 1
ATOM 2318 O O . GLU B 1 141 ? 9.172 4.715 2.459 1 98.06 141 GLU B O 1
ATOM 2323 N N . GLN B 1 142 ? 7.066 5.41 2.102 1 97.94 142 GLN B N 1
ATOM 2324 C CA . GLN B 1 142 ? 7.422 6.227 0.944 1 97.94 142 GLN B CA 1
ATOM 2325 C C . GLN B 1 142 ? 8.297 7.406 1.35 1 97.94 142 GLN B C 1
ATOM 2327 O O . GLN B 1 142 ? 9.227 7.773 0.625 1 97.94 142 GLN B O 1
ATOM 2332 N N . ILE B 1 143 ? 7.988 8.039 2.496 1 97.5 143 ILE B N 1
ATOM 2333 C CA . ILE B 1 143 ? 8.836 9.125 2.984 1 97.5 143 ILE B CA 1
ATOM 2334 C C . ILE B 1 143 ? 10.258 8.602 3.209 1 97.5 143 ILE B C 1
ATOM 2336 O O . ILE B 1 143 ? 11.227 9.258 2.832 1 97.5 143 ILE B O 1
ATOM 2340 N N . TYR B 1 144 ? 10.359 7.402 3.797 1 96.88 144 TYR B N 1
ATOM 2341 C CA . TYR B 1 144 ? 11.656 6.812 4.105 1 96.88 144 TYR B CA 1
ATOM 2342 C C . TYR B 1 144 ? 12.438 6.512 2.828 1 96.88 144 TYR B C 1
ATOM 2344 O O . TYR B 1 144 ? 13.594 6.902 2.697 1 96.88 144 TYR B O 1
ATOM 2352 N N . TYR B 1 145 ? 11.805 5.852 1.84 1 89.56 145 TYR B N 1
ATOM 2353 C CA . TYR B 1 145 ? 12.516 5.387 0.654 1 89.56 145 TYR B CA 1
ATOM 2354 C C . TYR B 1 145 ? 12.68 6.512 -0.36 1 89.56 145 TYR B C 1
ATOM 2356 O O . TYR B 1 145 ? 13.648 6.527 -1.125 1 89.56 145 TYR B O 1
ATOM 2364 N N . ALA B 1 146 ? 11.703 7.375 -0.371 1 84.44 146 ALA B N 1
ATOM 2365 C CA . ALA B 1 146 ? 11.75 8.453 -1.356 1 84.44 146 ALA B CA 1
ATOM 2366 C C . ALA B 1 146 ? 12.734 9.539 -0.928 1 84.44 146 ALA B C 1
ATOM 2368 O O . ALA B 1 146 ? 13.344 10.203 -1.771 1 84.44 146 ALA B O 1
ATOM 2369 N N . LEU B 1 147 ? 12.859 9.789 0.357 1 83.19 147 LEU B N 1
ATOM 2370 C CA . LEU B 1 147 ? 13.641 10.93 0.815 1 83.19 147 LEU B CA 1
ATOM 2371 C C . LEU B 1 147 ? 15.016 10.484 1.311 1 83.19 147 LEU B C 1
ATOM 2373 O O . LEU B 1 147 ? 15.914 11.312 1.484 1 83.19 147 LEU B O 1
ATOM 2377 N N . LEU B 1 148 ? 15.148 9.25 1.592 1 78 148 LEU B N 1
ATOM 2378 C CA . LEU B 1 148 ? 16.438 8.781 2.098 1 78 148 LEU B CA 1
ATOM 2379 C C . LEU B 1 148 ? 17.172 7.953 1.048 1 78 148 LEU B C 1
ATOM 2381 O O . LEU B 1 148 ? 16.531 7.336 0.187 1 78 148 LEU B O 1
#

Nearest PDB structures (foldseek):
  1to0-assembly2_D  TM=9.774E-01  e=7.858E-16  Bacillus subtilis
  1vh0-assembly1_A  TM=9.669E-01  e=6.924E-16  Staphylococcus aureus
  4fak-assembly1_A-2  TM=9.666E-01  e=1.905E-15  Staphylococcus aureus
  1to0-assembly1_A  TM=9.666E-01  e=2.614E-15  Bacillus subtilis
  1to0-assembly3_E  TM=9.736E-01  e=5.951E-15  Bacillus subtilis

Sequence (296 aa):
MKIQIIAVGTIKENYIKDGIKFYLDKLKKIYDIEIVEIKEEEDPGTPASREKVLETEGERILYKIDRESFVIALAIEGKEVSTEEFASLVKKAFGMGYKKVVFVIGGSLGIWGKVKERADVNISFSKMTFPHQLTRLLLLEQIYYALLMKIQIIAVGTIKENYIKDGIKFYLDKLKKIYDIEIVEIKEEEDPGTPASREKVLETEGERILYKIDRESFVIALAIEGKEVSTEEFASLVKKAFGMGYKKVVFVIGGSLGIWGKVKERADVNISFSKMTFPHQLTRLLLLEQIYYALL

InterPro domains:
  IPR003742 RNA methyltransferase RlmH [MF_00658] (1-147)
  IPR003742 RNA methyltransferase RlmH [PF02590] (1-146)
  IPR003742 RNA methyltransferase RlmH [PIRSF004505] (1-147)
  IPR003742 RNA methyltransferase RlmH [PTHR33603] (1-146)
  IPR003742 RNA methyltransferase RlmH [cd18081] (3-147)
  IPR029026 tRNA (guanine-N1-)-methyltransferase, N-terminal [G3DSA:3.40.1280.10] (1-147)
  IPR029028 Alpha/beta knot methyltransferases [SSF75217] (1-147)

Secondary structure (DSSP, 8-state):
-EEEEEEES----HHHHHHHHHHHHHHTTTSEEEEEEEPPPP--SSHHHHHHHHHHHHHHHHHHS-TTEEEEEEEEEEEE--HHHHHHHHHHHHHTT-SEEEEEE-BTTB--HHHHHHSSEEEES-SS---HHHHHHHHHHHHHHHH-/-EEEEEEES----HHHHHHHHHHHHHHTTTSEEEEEEEPPPP--SSHHHHHHHHHHHHHHHHHH--TTEEEEEEEEEEEE--HHHHHHHHHHHHHTT-SEEEEEE-BTTB--HHHHHHSSEEEES-SS---HHHHHHHHHHHHHHHH-